Protein AF-A0A7C6TTZ5-F1 (afdb_monomer_lite)

pLDDT: mean 86.03, std 12.37, range [47.41, 97.75]

Foldseek 3Di:
DDDPPPPPPPPPPPPPPCPVVVPDDPVVVVVVVQVVDPVSVVVVVVLVVLCVLLLCLVQAFQAAQPDFDQQQAQNAAFDWDQAAPVRDGHPFIWTFDWGFDQDPVVRDTDTDTDSVHIWTKDAQDFADWDDRVNHDIDRTHGIATDDPDGGQRHGAHRRRGRPSSNVSNVSNVVVVVVVVVVVVCCVVVVVLVVVCVVVPDPSVVVVVPD

Radius of gyration: 31.91 Å; chains: 1; bounding box: 111×54×79 Å

Structure (mmCIF, N/CA/C/O backbone):
data_AF-A0A7C6TTZ5-F1
#
_entry.id   AF-A0A7C6TTZ5-F1
#
loop_
_atom_site.group_PDB
_atom_site.id
_atom_site.type_symbol
_atom_site.label_atom_id
_atom_site.label_alt_id
_atom_site.label_comp_id
_atom_site.label_asym_id
_atom_site.label_entity_id
_atom_site.label_seq_id
_atom_site.pdbx_PDB_ins_code
_atom_site.Cartn_x
_atom_site.Cartn_y
_atom_site.Cartn_z
_atom_site.occupancy
_atom_site.B_iso_or_equiv
_atom_site.auth_seq_id
_atom_site.auth_comp_id
_atom_site.auth_asym_id
_atom_site.auth_atom_id
_atom_site.pdbx_PDB_model_num
ATOM 1 N N . MET A 1 1 ? -77.158 34.704 45.705 1.00 47.41 1 MET A N 1
ATOM 2 C CA . MET A 1 1 ? -76.763 35.739 44.724 1.00 47.41 1 MET A CA 1
ATOM 3 C C . MET A 1 1 ? -75.663 36.546 45.395 1.00 47.41 1 MET A C 1
ATOM 5 O O . MET A 1 1 ? -75.966 37.262 46.330 1.00 47.41 1 MET A O 1
ATOM 9 N N . SER A 1 2 ? -74.383 36.281 45.161 1.00 48.28 2 SER A N 1
ATOM 10 C CA . SER A 1 2 ? -73.694 36.437 43.878 1.00 48.28 2 SER A CA 1
ATOM 11 C C . SER A 1 2 ? -72.611 35.374 43.658 1.00 48.28 2 SER A C 1
ATOM 13 O O . SER A 1 2 ? -71.759 35.168 44.521 1.00 48.28 2 SER A O 1
ATOM 15 N N . GLU A 1 3 ? -72.640 34.733 42.490 1.00 53.84 3 GLU A N 1
ATOM 16 C CA . GLU A 1 3 ? -71.529 33.942 41.957 1.00 53.84 3 GLU A CA 1
ATOM 17 C C . GLU A 1 3 ? -70.315 34.855 41.753 1.00 53.84 3 GLU A C 1
ATOM 19 O O . GLU A 1 3 ? -70.416 35.896 41.105 1.00 53.84 3 GLU A O 1
ATOM 24 N N . ILE A 1 4 ? -69.163 34.471 42.305 1.00 55.72 4 ILE A N 1
ATOM 25 C CA . ILE A 1 4 ? -67.873 35.029 41.900 1.00 55.72 4 ILE A CA 1
ATOM 26 C C . ILE A 1 4 ? -67.329 34.068 40.850 1.00 55.72 4 ILE A C 1
ATOM 28 O O . ILE A 1 4 ? -66.664 33.082 41.161 1.00 55.72 4 ILE A O 1
ATOM 32 N N . THR A 1 5 ? -67.693 34.326 39.599 1.00 57.12 5 THR A N 1
ATOM 33 C CA . THR A 1 5 ? -67.160 33.637 38.428 1.00 57.12 5 THR A CA 1
ATOM 34 C C . THR A 1 5 ? -65.673 33.962 38.325 1.00 57.12 5 THR A C 1
ATOM 36 O O . THR A 1 5 ? -65.299 35.096 38.030 1.00 57.12 5 THR A O 1
ATOM 39 N N . SER A 1 6 ? -64.802 32.987 38.588 1.00 55.12 6 SER A N 1
ATOM 40 C CA . SER A 1 6 ? -63.374 33.112 38.308 1.00 55.12 6 SER A CA 1
ATOM 41 C C . SER A 1 6 ? -63.166 33.125 36.792 1.00 55.12 6 SER A C 1
ATOM 43 O O . SER A 1 6 ? -63.081 32.091 36.137 1.00 55.12 6 SER A O 1
ATOM 45 N N . THR A 1 7 ? -63.087 34.316 36.205 1.00 60.34 7 THR A N 1
ATOM 46 C CA . THR A 1 7 ? -62.779 34.517 34.783 1.00 60.34 7 THR A CA 1
ATOM 47 C C . THR A 1 7 ? -61.281 34.375 34.515 1.00 60.34 7 THR A C 1
ATOM 49 O O . THR A 1 7 ? -60.665 35.273 33.944 1.00 60.34 7 THR A O 1
ATOM 52 N N . VAL A 1 8 ? -60.661 33.275 34.946 1.00 62.41 8 VAL A N 1
ATOM 53 C CA . VAL A 1 8 ? -59.351 32.913 34.397 1.00 62.41 8 VAL A CA 1
ATOM 54 C C . VAL A 1 8 ? -59.653 32.237 33.064 1.00 62.41 8 VAL A C 1
ATOM 56 O O . VAL A 1 8 ? -60.275 31.170 33.077 1.00 62.41 8 VAL A O 1
ATOM 59 N N . PRO A 1 9 ? -59.298 32.837 31.912 1.00 53.22 9 PRO A N 1
ATOM 60 C CA . PRO A 1 9 ? -59.414 32.139 30.644 1.00 53.22 9 PRO A CA 1
ATOM 61 C C . PRO A 1 9 ? -58.614 30.852 30.802 1.00 53.22 9 PRO A C 1
ATOM 63 O O . PRO A 1 9 ? -57.469 30.897 31.256 1.00 53.22 9 PRO A O 1
ATOM 66 N N . ARG A 1 10 ? -59.212 29.701 30.484 1.00 59.81 10 ARG A N 1
ATOM 67 C CA . ARG A 1 10 ? -58.430 28.486 30.271 1.00 59.81 10 ARG A CA 1
ATOM 68 C C . ARG A 1 10 ? -57.423 28.880 29.200 1.00 59.81 10 ARG A C 1
ATOM 70 O O . ARG A 1 10 ? -57.827 29.125 28.072 1.00 59.81 10 ARG A O 1
ATOM 77 N N . GLN A 1 11 ? -56.167 29.088 29.592 1.00 56.53 11 GLN A N 1
ATOM 78 C CA . GLN A 1 11 ? -55.094 29.328 28.648 1.00 56.53 11 GLN A CA 1
ATOM 79 C C . GLN A 1 11 ? -55.110 28.075 27.784 1.00 56.53 11 GLN A C 1
ATOM 81 O O . GLN A 1 11 ? -54.759 26.995 28.264 1.00 56.53 11 GLN A O 1
ATOM 86 N N . ASP A 1 12 ? -55.663 28.190 26.580 1.00 53.62 12 ASP A N 1
ATOM 87 C CA . ASP A 1 12 ? -55.515 27.174 25.562 1.00 53.62 12 ASP A CA 1
ATOM 88 C C . ASP A 1 12 ? -54.011 27.008 25.464 1.00 53.62 12 ASP A C 1
ATOM 90 O O . ASP A 1 12 ? -53.296 27.954 25.117 1.00 53.62 12 ASP A O 1
ATOM 94 N N . TRP A 1 13 ? -53.525 25.870 25.961 1.00 59.44 13 TRP A N 1
ATOM 95 C CA . TRP A 1 13 ? -52.138 25.495 25.819 1.00 59.44 13 TRP A CA 1
ATOM 96 C C . TRP A 1 13 ? -51.898 25.617 24.328 1.00 59.44 13 TRP A C 1
ATOM 98 O O . TRP A 1 13 ? -52.464 24.861 23.543 1.00 59.44 13 TRP A O 1
ATOM 108 N N . VAL A 1 14 ? -51.173 26.661 23.928 1.00 60.06 14 VAL A N 1
ATOM 109 C CA . VAL A 1 14 ? -50.574 26.696 22.610 1.00 60.06 14 VAL A CA 1
ATOM 110 C C . VAL A 1 14 ? -49.764 25.421 22.622 1.00 60.06 14 VAL A C 1
ATOM 112 O O . VAL A 1 14 ? -48.806 25.338 23.391 1.00 60.06 14 VAL A O 1
ATOM 115 N N . ASP A 1 15 ? -50.248 24.400 21.914 1.00 60.31 15 ASP A N 1
ATOM 116 C CA . ASP A 1 15 ? -49.503 23.181 21.672 1.00 60.31 15 ASP A CA 1
ATOM 117 C C . ASP A 1 15 ? -48.189 23.676 21.081 1.00 60.31 15 ASP A C 1
ATOM 119 O O . ASP A 1 15 ? -48.132 24.046 19.905 1.00 60.31 15 ASP A O 1
ATOM 123 N N . GLU A 1 16 ? -47.158 23.825 21.923 1.00 60.53 16 GLU A N 1
ATOM 124 C CA . GLU A 1 16 ? -45.827 24.145 21.442 1.00 60.53 16 GLU A CA 1
ATOM 125 C C . GLU A 1 16 ? -45.574 23.077 20.391 1.00 60.53 16 GLU A C 1
ATOM 127 O O . GLU A 1 16 ? -45.687 21.890 20.725 1.00 60.53 16 GLU A O 1
ATOM 132 N N . PRO A 1 17 ? -45.337 23.450 19.118 1.00 55.56 17 PRO A N 1
ATOM 133 C CA . PRO A 1 17 ? -45.132 22.460 18.084 1.00 55.56 17 PRO A CA 1
ATOM 134 C C . PRO A 1 17 ? -43.957 21.634 18.569 1.00 55.56 17 PRO A C 1
ATOM 136 O O . PRO A 1 17 ? -42.846 22.158 18.673 1.00 55.56 17 PRO A O 1
ATOM 139 N N . ILE A 1 18 ? -44.245 20.395 18.982 1.00 56.50 18 ILE A N 1
ATOM 140 C CA . ILE A 1 18 ? -43.292 19.517 19.649 1.00 56.50 18 ILE A CA 1
ATOM 141 C C . ILE A 1 18 ? -42.096 19.510 18.724 1.00 56.50 18 ILE A C 1
ATOM 143 O O . ILE A 1 18 ? -42.214 19.011 17.604 1.00 56.50 18 ILE A O 1
ATOM 147 N N . SER A 1 19 ? -41.003 20.170 19.127 1.00 58.22 19 SER A N 1
ATOM 148 C CA . SER A 1 19 ? -39.884 20.350 18.209 1.00 58.22 19 SER A CA 1
ATOM 149 C C . SER A 1 19 ? -39.535 18.956 17.701 1.00 58.22 19 SER A C 1
ATOM 151 O O . SER A 1 19 ? -39.333 18.049 18.511 1.00 58.22 19 SER A O 1
ATOM 153 N N . GLU A 1 20 ? -39.553 18.736 16.383 1.00 58.50 20 GLU A N 1
ATOM 154 C CA . GLU A 1 20 ? -39.380 17.385 15.822 1.00 58.50 20 GLU A CA 1
ATOM 155 C C . GLU A 1 20 ? -38.086 16.726 16.338 1.00 58.50 20 GLU A C 1
ATOM 157 O O . GLU A 1 20 ? -37.957 15.507 16.375 1.00 58.50 20 GLU A O 1
ATOM 162 N N . VAL A 1 21 ? -37.145 17.549 16.807 1.00 57.91 21 VAL A N 1
ATOM 163 C CA . VAL A 1 21 ? -35.898 17.194 17.485 1.00 57.91 21 VAL A CA 1
ATOM 164 C C . VAL A 1 21 ? -36.113 16.378 18.773 1.00 57.91 21 VAL A C 1
ATOM 166 O O . VAL A 1 21 ? -35.324 15.475 19.037 1.00 57.91 21 VAL A O 1
ATOM 169 N N . GLY A 1 22 ? -37.169 16.640 19.551 1.00 62.41 22 GLY A N 1
ATOM 170 C CA . GLY A 1 22 ? -37.453 15.972 20.829 1.00 62.41 22 GLY A CA 1
ATOM 171 C C . GLY A 1 22 ? -37.962 14.531 20.704 1.00 62.41 22 GLY A C 1
ATOM 172 O O . GLY A 1 22 ? -37.782 13.742 21.627 1.00 62.41 22 GLY A O 1
ATOM 173 N N . GLN A 1 23 ? -38.544 14.159 19.557 1.00 68.38 23 GLN A N 1
ATOM 174 C CA . GLN A 1 23 ? -39.023 12.793 19.290 1.00 68.38 23 GLN A CA 1
ATOM 175 C C . GLN A 1 23 ? -38.029 11.945 18.475 1.00 68.38 23 GLN A C 1
ATOM 177 O O . GLN A 1 23 ? -38.249 10.752 18.255 1.00 68.38 23 GLN A O 1
ATOM 182 N N . MET A 1 24 ? -36.926 12.527 17.992 1.00 75.75 24 MET A N 1
ATOM 183 C CA . MET A 1 24 ? -35.950 11.787 17.194 1.00 75.75 24 MET A CA 1
ATOM 184 C C . MET A 1 24 ? -35.051 10.911 18.072 1.00 75.75 24 MET A C 1
ATOM 186 O O . MET A 1 24 ? -34.469 11.361 19.054 1.00 75.75 24 MET A O 1
ATOM 190 N N . SER A 1 25 ? -34.873 9.652 17.655 1.00 86.06 25 SER A N 1
ATOM 191 C CA . SER A 1 25 ? -33.901 8.730 18.255 1.00 86.06 25 SER A CA 1
ATOM 192 C C . SER A 1 25 ? -32.515 9.380 18.361 1.00 86.06 25 SER A C 1
ATOM 194 O O . SER A 1 25 ? -32.035 9.994 17.404 1.00 86.06 25 SER A O 1
ATOM 196 N N . GLN A 1 26 ? -31.842 9.193 19.501 1.00 85.06 26 GLN A N 1
ATOM 197 C CA . GLN A 1 26 ? -30.509 9.750 19.771 1.00 85.06 26 GLN A CA 1
ATOM 198 C C . GLN A 1 26 ? -29.487 9.381 18.686 1.00 85.06 26 GLN A C 1
ATOM 200 O O . GLN A 1 26 ? -28.665 10.202 18.286 1.00 85.06 26 GLN A O 1
ATOM 205 N N . TRP A 1 27 ? -29.600 8.184 18.106 1.00 84.25 27 TRP A N 1
ATOM 206 C CA . TRP A 1 27 ? -28.770 7.765 16.976 1.00 84.25 27 TRP A CA 1
ATOM 207 C C . TRP A 1 27 ? -29.095 8.585 15.713 1.00 84.25 27 TRP A C 1
ATOM 209 O O . TRP A 1 27 ? -28.212 9.078 15.017 1.00 84.25 27 TRP A O 1
ATOM 219 N N . LYS A 1 28 ? -30.371 8.850 15.425 1.00 88.50 28 LYS A N 1
ATOM 220 C CA . LYS A 1 28 ? -30.739 9.702 14.283 1.00 88.50 28 LYS A CA 1
ATOM 221 C C . LYS A 1 28 ? -30.118 11.099 14.416 1.00 88.50 28 LYS A C 1
ATOM 223 O O . LYS A 1 28 ? -29.527 11.590 13.454 1.00 88.50 28 LYS A O 1
ATOM 228 N N . LEU A 1 29 ? -30.167 11.693 15.610 1.00 88.12 29 LEU A N 1
ATOM 229 C CA . LEU A 1 29 ? -29.548 12.992 15.901 1.00 88.12 29 LEU A CA 1
ATOM 230 C C . LEU A 1 29 ? -28.021 12.956 15.765 1.00 88.12 29 LEU A C 1
ATOM 232 O O . LEU A 1 29 ? -27.428 13.847 15.151 1.00 88.12 29 LEU A O 1
ATOM 236 N N . MET A 1 30 ? -27.381 11.910 16.286 1.00 87.81 30 MET A N 1
ATOM 237 C CA . MET A 1 30 ? -25.929 11.756 16.236 1.00 87.81 30 MET A CA 1
ATOM 238 C C . MET A 1 30 ? -25.426 11.574 14.798 1.00 87.81 30 MET A C 1
ATOM 240 O O . MET A 1 30 ? -24.470 12.233 14.390 1.00 87.81 30 MET A O 1
ATOM 244 N N . ARG A 1 31 ? -26.133 10.776 13.986 1.00 88.31 31 ARG A N 1
ATOM 245 C CA . ARG A 1 31 ? -25.853 10.619 12.552 1.00 88.31 31 ARG A CA 1
ATOM 246 C C . ARG A 1 31 ? -26.000 11.943 11.809 1.00 88.31 31 ARG A C 1
ATOM 248 O O . ARG A 1 31 ? -25.117 12.301 11.037 1.00 88.31 31 ARG A O 1
ATOM 255 N N . LEU A 1 32 ? -27.081 12.686 12.043 1.00 86.81 32 LEU A N 1
ATOM 256 C CA . LEU A 1 32 ? -27.294 13.990 11.406 1.00 86.81 32 LEU A CA 1
ATOM 257 C C . LEU A 1 32 ? -26.175 14.979 11.757 1.00 86.81 32 LEU A C 1
ATOM 259 O O . LEU A 1 32 ? -25.642 15.648 10.871 1.00 86.81 32 LEU A O 1
ATOM 263 N N . ARG A 1 33 ? -25.773 15.033 13.033 1.00 89.81 33 ARG A N 1
ATOM 264 C CA . ARG A 1 33 ? -24.672 15.887 13.499 1.00 89.81 33 ARG A CA 1
ATOM 265 C C . ARG A 1 33 ? -23.341 15.501 12.851 1.00 89.81 33 ARG A C 1
ATOM 267 O O . ARG A 1 33 ? -22.603 16.387 12.426 1.00 89.81 33 ARG A O 1
ATOM 274 N N . PHE A 1 34 ? -23.064 14.204 12.738 1.00 92.56 34 PHE A N 1
ATOM 275 C CA . PHE A 1 34 ? -21.863 13.691 12.086 1.00 92.56 34 PHE A CA 1
ATOM 276 C C . PHE A 1 34 ? -21.822 14.047 10.594 1.00 92.56 34 PHE A C 1
ATOM 278 O O . PHE A 1 34 ? -20.859 14.655 10.138 1.00 92.56 34 PHE A O 1
ATOM 285 N N . MET A 1 35 ? -22.903 13.770 9.856 1.00 92.25 35 MET A N 1
ATOM 286 C CA . MET A 1 35 ? -22.988 14.037 8.411 1.00 92.25 35 MET A CA 1
ATOM 287 C C . MET A 1 35 ? -22.937 15.534 8.076 1.00 92.25 35 MET A C 1
ATOM 289 O O . MET A 1 35 ? -22.489 15.917 6.998 1.00 92.25 35 MET A O 1
ATOM 293 N N . ARG A 1 36 ? -23.377 16.400 8.996 1.00 92.06 36 ARG A N 1
ATOM 294 C CA . ARG A 1 36 ? -23.288 17.858 8.844 1.00 92.06 36 ARG A CA 1
ATOM 295 C C . ARG A 1 36 ? -21.854 18.380 9.008 1.00 92.06 36 ARG A C 1
ATOM 297 O O . ARG A 1 36 ? -21.536 19.448 8.485 1.00 92.06 36 ARG A O 1
ATOM 304 N N . ASN A 1 37 ? -20.981 17.652 9.707 1.00 95.38 37 ASN A N 1
ATOM 305 C CA . ASN A 1 37 ? -19.585 18.035 9.881 1.00 95.38 37 ASN A CA 1
ATOM 306 C C . ASN A 1 37 ? -18.726 17.534 8.707 1.00 95.38 37 ASN A C 1
ATOM 308 O O . ASN A 1 37 ? -18.326 16.372 8.653 1.00 95.38 37 ASN A O 1
ATOM 312 N N . LYS A 1 38 ? -18.386 18.447 7.789 1.00 93.44 38 LYS A N 1
ATOM 313 C CA . LYS A 1 38 ? -17.566 18.139 6.605 1.00 93.44 38 LYS A CA 1
ATOM 314 C C . LYS A 1 38 ? -16.195 17.554 6.962 1.00 93.44 38 LYS A C 1
ATOM 316 O O . LYS A 1 38 ? -15.748 16.637 6.283 1.00 93.44 38 LYS A O 1
ATOM 321 N N . LEU A 1 39 ? -15.547 18.040 8.026 1.00 95.31 39 LEU A N 1
ATOM 322 C CA . LEU A 1 39 ? -14.229 17.542 8.442 1.00 95.31 39 LEU A CA 1
ATOM 323 C C . LEU A 1 39 ? -14.313 16.093 8.933 1.00 95.31 39 LEU A C 1
ATOM 325 O O . LEU A 1 39 ? -13.505 15.259 8.530 1.00 95.31 39 LEU A O 1
ATOM 329 N N . ALA A 1 40 ? -15.332 15.780 9.739 1.00 92.62 40 ALA A N 1
ATOM 330 C CA . ALA A 1 40 ? -15.572 14.417 10.208 1.00 92.62 40 ALA A CA 1
ATOM 331 C C . ALA A 1 40 ? -15.864 13.459 9.041 1.00 92.62 40 ALA A C 1
ATOM 333 O O . ALA A 1 40 ? -15.345 12.345 9.007 1.00 92.62 40 ALA A O 1
ATOM 334 N N . MET A 1 41 ? -16.629 13.919 8.047 1.00 94.88 41 MET A N 1
ATOM 335 C CA . MET A 1 41 ? -16.946 13.142 6.847 1.00 94.88 41 MET A CA 1
ATOM 336 C C . MET A 1 41 ? -15.725 12.861 5.967 1.00 94.88 41 MET A C 1
ATOM 338 O O . MET A 1 41 ? -15.582 11.740 5.484 1.00 94.88 41 MET A O 1
ATOM 342 N N . ILE A 1 42 ? -14.831 13.840 5.782 1.00 96.25 42 ILE A N 1
ATOM 343 C CA . ILE A 1 42 ? -13.584 13.649 5.023 1.00 96.25 42 ILE A CA 1
ATOM 344 C C . ILE A 1 42 ? -12.699 12.609 5.715 1.00 96.25 42 ILE A C 1
ATOM 346 O O . ILE A 1 42 ? -12.235 11.676 5.063 1.00 96.25 42 ILE A O 1
ATOM 350 N N . GLY A 1 43 ? -12.506 12.734 7.033 1.00 95.81 43 GLY A N 1
ATOM 351 C CA . GLY A 1 43 ? -11.712 11.775 7.805 1.00 95.81 43 GLY A CA 1
ATOM 352 C C . GLY A 1 43 ? -12.291 10.361 7.749 1.00 95.81 43 GLY A C 1
ATOM 353 O O . GLY A 1 43 ? -11.566 9.401 7.497 1.00 95.81 43 GLY A O 1
ATOM 354 N N . PHE A 1 44 ? -13.610 10.232 7.904 1.00 94.50 44 PHE A N 1
ATOM 355 C CA . PHE A 1 44 ? -14.298 8.948 7.802 1.00 94.50 44 PHE A CA 1
ATOM 356 C C . PHE A 1 44 ? -14.166 8.319 6.419 1.00 94.50 44 PHE A C 1
ATOM 358 O O . PHE A 1 44 ? -13.809 7.149 6.315 1.00 94.50 44 PHE A O 1
ATOM 365 N N . PHE A 1 45 ? -14.402 9.091 5.356 1.00 96.31 45 PHE A N 1
ATOM 366 C CA . PHE A 1 45 ? -14.261 8.587 3.995 1.00 96.31 45 PHE A CA 1
ATOM 367 C C . PHE A 1 45 ? -12.815 8.172 3.695 1.00 96.31 45 PHE A C 1
ATOM 369 O O . PHE A 1 45 ? -12.594 7.089 3.161 1.00 96.31 45 PHE A O 1
ATOM 376 N N . GLY A 1 46 ? -11.829 8.980 4.099 1.00 96.56 46 GLY A N 1
ATOM 377 C CA . GLY A 1 46 ? -10.413 8.642 3.950 1.00 96.56 46 GLY A CA 1
ATOM 378 C C . GLY A 1 46 ? -10.043 7.338 4.661 1.00 96.56 46 GLY A C 1
ATOM 379 O O . GLY A 1 46 ? -9.381 6.482 4.076 1.00 96.56 46 GLY A O 1
ATOM 380 N N . LEU A 1 47 ? -10.537 7.143 5.886 1.00 94.75 47 LEU A N 1
ATOM 381 C CA . LEU A 1 47 ? -10.322 5.914 6.645 1.00 94.75 47 LEU A CA 1
ATOM 382 C C . LEU A 1 47 ? -10.977 4.704 5.966 1.00 94.75 47 LEU A C 1
ATOM 384 O O . LEU A 1 47 ? -10.326 3.674 5.810 1.00 94.75 47 LEU A O 1
ATOM 388 N N . VAL A 1 48 ? -12.224 4.832 5.502 1.00 95.69 48 VAL A N 1
ATOM 389 C CA . VAL A 1 48 ? -12.915 3.772 4.748 1.00 95.69 48 VAL A CA 1
ATOM 390 C C . VAL A 1 48 ? -12.132 3.396 3.489 1.00 95.69 48 VAL A C 1
ATOM 392 O O . VAL A 1 48 ? -11.903 2.214 3.250 1.00 95.69 48 VAL A O 1
ATOM 395 N N . VAL A 1 49 ? -11.667 4.379 2.714 1.00 96.50 49 VAL A N 1
ATOM 396 C CA . VAL A 1 49 ? -10.863 4.135 1.507 1.00 96.50 49 VAL A CA 1
ATOM 397 C C . VAL A 1 49 ? -9.555 3.420 1.845 1.00 96.50 49 VAL A C 1
ATOM 399 O O . VAL A 1 49 ? -9.225 2.436 1.186 1.00 96.50 49 VAL A O 1
ATOM 402 N N . MET A 1 50 ? -8.836 3.850 2.887 1.00 95.31 50 MET A N 1
ATOM 403 C CA . MET A 1 50 ? -7.615 3.163 3.323 1.00 95.31 50 MET A CA 1
ATOM 404 C C . MET A 1 50 ? -7.883 1.707 3.714 1.00 95.31 50 MET A C 1
ATOM 406 O O . MET A 1 50 ? -7.163 0.819 3.259 1.00 95.31 50 MET A O 1
ATOM 410 N N . TYR A 1 51 ? -8.930 1.444 4.504 1.00 94.44 51 TYR A N 1
ATOM 411 C CA . TYR A 1 51 ? -9.284 0.077 4.896 1.00 94.44 51 TYR A CA 1
ATOM 412 C C . TYR A 1 51 ? -9.685 -0.777 3.695 1.00 94.44 51 TYR A C 1
ATOM 414 O O . TYR A 1 51 ? -9.334 -1.950 3.659 1.00 94.44 51 TYR A O 1
ATOM 422 N N . LEU A 1 52 ? -10.370 -0.208 2.698 1.00 94.69 52 LEU A N 1
ATOM 423 C CA . LEU A 1 52 ? -10.701 -0.921 1.465 1.00 94.69 52 LEU A CA 1
ATOM 424 C C . LEU A 1 52 ? -9.443 -1.278 0.666 1.00 94.69 52 LEU A C 1
ATOM 426 O O . LEU A 1 52 ? -9.270 -2.440 0.313 1.00 94.69 52 LEU A O 1
ATOM 430 N N . ILE A 1 53 ? -8.538 -0.324 0.428 1.00 94.88 53 ILE A N 1
ATOM 431 C CA . ILE A 1 53 ? -7.273 -0.575 -0.288 1.00 94.88 53 ILE A CA 1
ATOM 432 C C . ILE A 1 53 ? -6.515 -1.732 0.365 1.00 94.88 53 ILE A C 1
ATOM 434 O O . ILE A 1 53 ? -6.080 -2.673 -0.292 1.00 94.88 53 ILE A O 1
ATOM 438 N N . VAL A 1 54 ? -6.398 -1.673 1.683 1.00 93.06 54 VAL A N 1
ATOM 439 C CA . VAL A 1 54 ? -5.626 -2.628 2.459 1.00 93.06 54 VAL A CA 1
ATOM 440 C C . VAL A 1 54 ? -6.330 -3.986 2.597 1.00 93.06 54 VAL A C 1
ATOM 442 O O . VAL A 1 54 ? -5.675 -5.025 2.560 1.00 93.06 54 VAL A O 1
ATOM 445 N N . ALA A 1 55 ? -7.661 -4.016 2.686 1.00 91.56 55 ALA A N 1
ATOM 446 C CA . ALA A 1 55 ? -8.439 -5.254 2.670 1.00 91.56 55 ALA A CA 1
ATOM 447 C C . ALA A 1 55 ? -8.254 -6.034 1.358 1.00 91.56 55 ALA A C 1
ATOM 449 O O . ALA A 1 55 ? -8.212 -7.262 1.369 1.00 91.56 55 ALA A O 1
ATOM 450 N N . PHE A 1 56 ? -8.087 -5.319 0.243 1.00 93.12 56 PHE A N 1
ATOM 451 C CA . PHE A 1 56 ? -7.815 -5.884 -1.077 1.00 93.12 56 PHE A CA 1
ATOM 452 C C . PHE A 1 56 ? -6.322 -5.858 -1.445 1.00 93.12 56 PHE A C 1
ATOM 454 O O . PHE A 1 56 ? -5.992 -5.967 -2.624 1.00 93.12 56 PHE A O 1
ATOM 461 N N . ALA A 1 57 ? -5.412 -5.768 -0.465 1.00 92.75 57 ALA A N 1
ATOM 462 C CA . ALA A 1 57 ? -3.966 -5.668 -0.691 1.00 92.75 57 ALA A CA 1
ATOM 463 C C . ALA A 1 57 ? -3.429 -6.742 -1.649 1.00 92.75 57 ALA A C 1
ATOM 465 O O . ALA A 1 57 ? -2.744 -6.409 -2.610 1.00 92.75 57 ALA A O 1
ATOM 466 N N . GLY A 1 58 ? -3.790 -8.013 -1.441 1.00 90.94 58 GLY A N 1
ATOM 467 C CA . GLY A 1 58 ? -3.340 -9.105 -2.313 1.00 90.94 58 GLY A CA 1
ATOM 468 C C . GLY A 1 58 ? -3.907 -9.046 -3.738 1.00 90.94 58 GLY A C 1
ATOM 469 O O . GLY A 1 58 ? -3.213 -9.392 -4.685 1.00 90.94 58 GLY A O 1
ATOM 470 N N . PHE A 1 59 ? -5.132 -8.535 -3.907 1.00 93.81 59 PHE A N 1
ATOM 471 C CA . PHE A 1 59 ? -5.724 -8.309 -5.230 1.00 93.81 59 PHE A CA 1
ATOM 472 C C . PHE A 1 59 ? -5.079 -7.108 -5.939 1.00 93.81 59 PHE A C 1
ATOM 474 O O . PHE A 1 59 ? -4.898 -7.134 -7.149 1.00 93.81 59 PHE A O 1
ATOM 481 N N . LEU A 1 60 ? -4.733 -6.046 -5.210 1.00 94.88 60 LEU A N 1
ATOM 482 C CA . LEU A 1 60 ? -4.118 -4.844 -5.780 1.00 94.88 60 LEU A CA 1
ATOM 483 C C . LEU A 1 60 ? -2.630 -5.025 -6.088 1.00 94.88 60 LEU A C 1
ATOM 485 O O . LEU A 1 60 ? -2.143 -4.443 -7.054 1.00 94.88 60 LEU A O 1
ATOM 489 N N . ALA A 1 61 ? -1.912 -5.792 -5.270 1.00 94.50 61 ALA A N 1
ATOM 490 C CA . ALA A 1 61 ? -0.500 -6.076 -5.468 1.00 94.50 61 ALA A CA 1
ATOM 491 C C . ALA A 1 61 ? -0.305 -6.951 -6.720 1.00 94.50 61 ALA A C 1
ATOM 493 O O . ALA A 1 61 ? -0.953 -7.989 -6.812 1.00 94.50 61 ALA A O 1
ATOM 494 N N . PRO A 1 62 ? 0.574 -6.576 -7.667 1.00 93.12 62 PRO A N 1
ATOM 495 C CA . PRO A 1 62 ? 0.809 -7.353 -8.884 1.00 93.12 62 PRO A CA 1
ATOM 496 C C . PRO A 1 62 ? 1.703 -8.582 -8.656 1.00 93.12 62 PRO A C 1
ATOM 498 O O . PRO A 1 62 ? 1.662 -9.517 -9.450 1.00 93.12 62 PRO A O 1
ATOM 501 N N . ASN A 1 63 ? 2.511 -8.574 -7.591 1.00 93.69 63 ASN A N 1
ATOM 502 C CA . ASN A 1 63 ? 3.396 -9.672 -7.203 1.00 93.69 63 ASN A CA 1
ATOM 503 C C . ASN A 1 63 ? 3.197 -10.011 -5.724 1.00 93.69 63 ASN A C 1
ATOM 505 O O . ASN A 1 63 ? 2.744 -9.177 -4.933 1.00 93.69 63 ASN A O 1
ATOM 509 N N . HIS A 1 64 ? 3.622 -11.203 -5.316 1.00 92.81 64 HIS A N 1
ATOM 510 C CA . HIS A 1 64 ? 3.632 -11.570 -3.909 1.00 92.81 64 HIS A CA 1
ATOM 511 C C . HIS A 1 64 ? 4.779 -10.880 -3.145 1.00 92.81 64 HIS A C 1
ATOM 513 O O . HIS A 1 64 ? 5.920 -10.781 -3.598 1.00 92.81 64 HIS A O 1
ATOM 519 N N . TYR A 1 65 ? 4.473 -10.395 -1.940 1.00 91.44 65 TYR A N 1
ATOM 520 C CA . TYR A 1 65 ? 5.321 -9.480 -1.160 1.00 91.44 65 TYR A CA 1
ATOM 521 C C . TYR A 1 65 ? 6.670 -10.071 -0.707 1.00 91.44 65 TYR A C 1
ATOM 523 O O . TYR A 1 65 ? 7.584 -9.321 -0.354 1.00 91.44 65 TYR A O 1
ATOM 531 N N . MET A 1 66 ? 6.807 -11.403 -0.710 1.00 92.94 66 MET A N 1
ATOM 532 C CA . MET A 1 66 ? 8.066 -12.097 -0.397 1.00 92.94 66 MET A CA 1
ATOM 533 C C . MET A 1 66 ? 8.828 -12.600 -1.615 1.00 92.94 66 MET A C 1
ATOM 535 O O . MET A 1 66 ? 9.948 -13.085 -1.452 1.00 92.94 66 MET A O 1
ATOM 539 N N . THR A 1 67 ? 8.263 -12.490 -2.814 1.00 92.00 67 THR A N 1
ATOM 540 C CA . THR A 1 67 ? 8.910 -13.004 -4.014 1.00 92.00 67 THR A CA 1
ATOM 541 C C . THR A 1 67 ? 10.136 -12.158 -4.339 1.00 92.00 67 THR A C 1
ATOM 543 O O . THR A 1 67 ? 10.051 -10.938 -4.473 1.00 92.00 67 THR A O 1
ATOM 546 N N . GLN A 1 68 ? 11.293 -12.810 -4.432 1.00 92.75 68 GLN A N 1
ATOM 547 C CA . GLN A 1 68 ? 12.576 -12.157 -4.687 1.00 92.75 68 GLN A CA 1
ATOM 548 C C . GLN A 1 68 ? 12.922 -12.208 -6.177 1.00 92.75 68 GLN A C 1
ATOM 550 O O . GLN A 1 68 ? 12.494 -13.115 -6.899 1.00 92.75 68 GLN A O 1
ATOM 555 N N . ASN A 1 69 ? 13.682 -11.215 -6.627 1.00 91.56 69 ASN A N 1
ATOM 556 C CA . ASN A 1 69 ? 14.233 -11.142 -7.975 1.00 91.56 69 ASN A CA 1
ATOM 557 C C . ASN A 1 69 ? 15.620 -10.494 -7.913 1.00 91.56 69 ASN A C 1
ATOM 559 O O . ASN A 1 69 ? 15.739 -9.273 -7.945 1.00 91.56 69 ASN A O 1
ATOM 563 N N . GLN A 1 70 ? 16.667 -11.306 -7.778 1.00 89.00 70 GLN A N 1
ATOM 564 C CA . GLN A 1 70 ? 18.028 -10.801 -7.563 1.00 89.00 70 GLN A CA 1
ATOM 565 C C . GLN A 1 70 ? 18.518 -9.917 -8.717 1.00 89.00 70 GLN A C 1
ATOM 567 O O . GLN A 1 70 ? 19.219 -8.938 -8.471 1.00 89.00 70 GLN A O 1
ATOM 572 N N . ASP A 1 71 ? 18.056 -10.187 -9.938 1.00 88.56 71 ASP A N 1
ATOM 573 C CA . ASP A 1 71 ? 18.397 -9.403 -11.128 1.00 88.56 71 ASP A CA 1
ATOM 574 C C . ASP A 1 71 ? 17.788 -7.992 -11.099 1.00 88.56 71 ASP A C 1
ATOM 576 O O . ASP A 1 71 ? 18.223 -7.111 -11.834 1.00 88.56 71 ASP A O 1
ATOM 580 N N . TYR A 1 72 ? 16.804 -7.754 -10.225 1.00 91.00 72 TYR A N 1
ATOM 581 C CA . TYR A 1 72 ? 16.122 -6.472 -10.043 1.00 91.00 72 TYR A CA 1
ATOM 582 C C . TYR A 1 72 ? 16.341 -5.866 -8.645 1.00 91.00 72 TYR A C 1
ATOM 584 O O . TYR A 1 72 ? 15.529 -5.078 -8.156 1.00 91.00 72 TYR A O 1
ATOM 592 N N . ALA A 1 73 ? 17.426 -6.237 -7.960 1.00 92.06 73 ALA A N 1
ATOM 593 C CA . ALA A 1 73 ? 17.769 -5.675 -6.655 1.00 92.06 73 ALA A CA 1
ATOM 594 C C . ALA A 1 73 ? 18.077 -4.171 -6.750 1.00 92.06 73 ALA A C 1
ATOM 596 O O . ALA A 1 73 ? 18.923 -3.757 -7.536 1.00 92.06 73 ALA A O 1
ATOM 597 N N . TRP A 1 74 ? 17.411 -3.352 -5.929 1.00 91.94 74 TRP A N 1
ATOM 598 C CA . TRP A 1 74 ? 17.451 -1.880 -6.013 1.00 91.94 74 TRP A CA 1
ATOM 599 C C . TRP A 1 74 ? 16.964 -1.312 -7.355 1.00 91.94 74 TRP A C 1
ATOM 601 O O . TRP A 1 74 ? 17.316 -0.191 -7.728 1.00 91.94 74 TRP A O 1
ATOM 611 N N . GLY A 1 75 ? 16.149 -2.080 -8.081 1.00 92.25 75 GLY A N 1
ATOM 612 C CA . GLY A 1 75 ? 15.585 -1.657 -9.353 1.00 92.25 75 GLY A CA 1
ATOM 613 C C . GLY A 1 75 ? 14.651 -0.448 -9.207 1.00 92.25 75 GLY A C 1
ATOM 614 O O . GLY A 1 75 ? 13.882 -0.368 -8.238 1.00 92.25 75 GLY A O 1
ATOM 615 N N . PRO A 1 76 ? 14.681 0.499 -10.162 1.00 94.62 76 PRO A N 1
ATOM 616 C CA . PRO A 1 76 ? 13.818 1.673 -10.135 1.00 94.62 76 PRO A CA 1
ATOM 617 C C . PRO A 1 76 ? 12.334 1.299 -10.322 1.00 94.62 76 PRO A C 1
ATOM 619 O O . PRO A 1 76 ? 12.006 0.172 -10.703 1.00 94.62 76 PRO A O 1
ATOM 622 N N . PRO A 1 77 ? 11.402 2.238 -10.095 1.00 95.00 77 PRO A N 1
ATOM 623 C CA . PRO A 1 77 ? 9.996 2.040 -10.426 1.00 95.00 77 PRO A CA 1
ATOM 624 C C . PRO A 1 77 ? 9.780 1.745 -11.915 1.00 95.00 77 PRO A C 1
ATOM 626 O O . PRO A 1 77 ? 10.294 2.459 -12.781 1.00 95.00 77 PRO A O 1
ATOM 629 N N . SER A 1 78 ? 8.977 0.726 -12.221 1.00 92.31 78 SER A N 1
ATOM 630 C CA . SER A 1 78 ? 8.566 0.413 -13.589 1.00 92.31 78 SER A CA 1
ATOM 631 C C . SER A 1 78 ? 7.696 1.544 -14.137 1.00 92.31 78 SER A C 1
ATOM 633 O O . SER A 1 78 ? 6.597 1.803 -13.642 1.00 92.31 78 SER A O 1
ATOM 635 N N . LYS A 1 79 ? 8.178 2.227 -15.178 1.00 90.12 79 LYS A N 1
ATOM 636 C CA . LYS A 1 79 ? 7.436 3.313 -15.824 1.00 90.12 79 LYS A CA 1
ATOM 637 C C . LYS A 1 79 ? 6.293 2.738 -16.655 1.00 90.12 79 LYS A C 1
ATOM 639 O O . LYS A 1 79 ? 6.519 2.104 -17.681 1.00 90.12 79 LYS A O 1
ATOM 644 N N . ILE A 1 80 ? 5.064 2.994 -16.219 1.00 90.88 80 ILE A N 1
ATOM 645 C CA . ILE A 1 80 ? 3.854 2.658 -16.972 1.00 90.88 80 ILE A CA 1
ATOM 646 C C . ILE A 1 80 ? 3.563 3.807 -17.927 1.00 90.88 80 ILE A C 1
ATOM 648 O O . ILE A 1 80 ? 3.440 4.954 -17.502 1.00 90.88 80 ILE A O 1
ATOM 652 N N . THR A 1 81 ? 3.481 3.526 -19.222 1.00 89.12 81 THR A N 1
ATOM 653 C CA . THR A 1 81 ? 3.282 4.550 -20.248 1.00 89.12 81 THR A CA 1
ATOM 654 C C . THR A 1 81 ? 2.261 4.088 -21.292 1.00 89.12 81 THR A C 1
ATOM 656 O O . THR A 1 81 ? 2.110 2.901 -21.578 1.00 89.12 81 THR A O 1
ATOM 659 N N . PHE A 1 82 ? 1.503 5.044 -21.831 1.00 87.62 82 PHE A N 1
ATOM 660 C CA . PHE A 1 82 ? 0.551 4.824 -22.929 1.00 87.62 82 PHE A CA 1
ATOM 661 C C . PHE A 1 82 ? 1.124 5.252 -24.285 1.00 87.62 82 PHE A C 1
ATOM 663 O O . PHE A 1 82 ? 0.563 4.927 -25.322 1.00 87.62 82 PHE A O 1
ATOM 670 N N . ILE A 1 83 ? 2.231 5.988 -24.287 1.00 86.81 83 ILE A N 1
ATOM 671 C CA . ILE A 1 83 ? 2.892 6.550 -25.464 1.00 86.81 83 ILE A CA 1
ATOM 672 C C . ILE A 1 83 ? 4.084 5.661 -25.853 1.00 86.81 83 ILE A C 1
ATOM 674 O O . ILE A 1 83 ? 4.953 5.381 -25.033 1.00 86.81 83 ILE A O 1
ATOM 678 N N . ASN A 1 84 ? 4.133 5.214 -27.106 1.00 81.19 84 ASN A N 1
ATOM 679 C CA . ASN A 1 84 ? 5.285 4.467 -27.623 1.00 81.19 84 ASN A CA 1
ATOM 680 C C . ASN A 1 84 ? 6.510 5.385 -27.804 1.00 81.19 84 ASN A C 1
ATOM 682 O O . ASN A 1 84 ? 6.354 6.600 -27.900 1.00 81.19 84 ASN A O 1
ATOM 686 N N . THR A 1 85 ? 7.702 4.812 -27.998 1.00 79.31 85 THR A N 1
ATOM 687 C CA . THR A 1 85 ? 8.925 5.550 -28.382 1.00 79.31 85 THR A CA 1
ATOM 688 C C . THR A 1 85 ? 8.725 6.442 -29.620 1.00 79.31 85 THR A C 1
ATOM 690 O O . THR A 1 85 ? 9.296 7.521 -29.715 1.00 79.31 85 THR A O 1
ATOM 693 N N . GLU A 1 86 ? 7.828 6.063 -30.540 1.00 80.88 86 GLU A N 1
ATOM 694 C CA . GLU A 1 86 ? 7.452 6.865 -31.722 1.00 80.88 86 GLU A CA 1
ATOM 695 C C . GLU A 1 86 ? 6.474 8.028 -31.432 1.00 80.88 86 GLU A C 1
ATOM 697 O O . GLU A 1 86 ? 5.980 8.668 -32.359 1.00 80.88 86 GLU A O 1
ATOM 702 N N . GLY A 1 87 ? 6.090 8.264 -30.176 1.00 81.25 87 GLY A N 1
ATOM 703 C CA . GLY A 1 87 ? 5.121 9.302 -29.800 1.00 81.25 87 GLY A CA 1
ATOM 704 C C . GLY A 1 87 ? 3.654 8.956 -30.093 1.00 81.25 87 GLY A C 1
ATOM 705 O O . GLY A 1 87 ? 2.761 9.764 -29.841 1.00 81.25 87 GLY A O 1
ATOM 706 N N . LYS A 1 88 ? 3.367 7.752 -30.603 1.00 83.12 88 LYS A N 1
ATOM 707 C CA . LYS A 1 88 ? 1.995 7.283 -30.854 1.00 83.12 88 LYS A CA 1
ATOM 708 C C . LYS A 1 88 ? 1.336 6.799 -29.565 1.00 83.12 88 LYS A C 1
ATOM 710 O O . LYS A 1 88 ? 1.925 6.010 -28.825 1.00 83.12 88 LYS A O 1
ATOM 715 N N . LEU A 1 89 ? 0.092 7.221 -29.342 1.00 86.00 89 LEU A N 1
ATOM 716 C CA . LEU A 1 89 ? -0.749 6.715 -28.260 1.00 86.00 89 LEU A CA 1
ATOM 717 C C . LEU A 1 89 ? -1.177 5.272 -28.543 1.00 86.00 89 LEU A C 1
ATOM 719 O O . LEU A 1 89 ? -1.748 4.963 -29.587 1.00 86.00 89 LEU A O 1
ATOM 723 N N . THR A 1 90 ? -0.931 4.405 -27.574 1.00 84.94 90 THR A N 1
ATOM 724 C CA . THR A 1 90 ? -1.367 3.015 -27.545 1.00 84.94 90 THR A CA 1
ATOM 725 C C . THR A 1 90 ? -2.566 2.900 -26.610 1.00 84.94 90 THR A C 1
ATOM 727 O O . THR A 1 90 ? -2.569 3.440 -25.507 1.00 84.94 90 THR A O 1
ATOM 730 N N . LEU A 1 91 ? -3.592 2.159 -27.036 1.00 86.12 91 LEU A N 1
ATOM 731 C CA . LEU A 1 91 ? -4.818 1.951 -26.253 1.00 86.12 91 LEU A CA 1
ATOM 732 C C . LEU A 1 91 ? -4.558 1.224 -24.920 1.00 86.12 91 LEU A C 1
ATOM 734 O O . LEU A 1 91 ? -5.337 1.336 -23.978 1.00 86.12 91 LEU A O 1
ATOM 738 N N . ARG A 1 92 ? -3.473 0.448 -24.853 1.00 87.06 92 ARG A N 1
ATOM 739 C CA . ARG A 1 92 ? -3.093 -0.349 -23.688 1.00 87.06 92 ARG A CA 1
ATOM 740 C C . ARG A 1 92 ? -1.871 0.248 -22.984 1.00 87.06 92 ARG A C 1
ATOM 742 O O . ARG A 1 92 ? -0.900 0.590 -23.669 1.00 87.06 92 ARG A O 1
ATOM 749 N N . PRO A 1 93 ? -1.887 0.313 -21.639 1.00 91.88 93 PRO A N 1
ATOM 750 C CA . PRO A 1 93 ? -0.697 0.656 -20.881 1.00 91.88 93 PRO A CA 1
ATOM 751 C C . PRO A 1 93 ? 0.355 -0.434 -21.071 1.00 91.88 93 PRO A C 1
ATOM 753 O O . PRO A 1 93 ? 0.050 -1.630 -21.078 1.00 91.88 93 PRO A O 1
ATOM 756 N N . HIS A 1 94 ? 1.598 -0.016 -21.233 1.00 91.12 94 HIS A N 1
ATOM 757 C CA . HIS A 1 94 ? 2.737 -0.909 -21.358 1.00 91.12 94 HIS A CA 1
ATOM 758 C C . HIS A 1 94 ? 3.920 -0.344 -20.579 1.00 91.12 94 HIS A C 1
ATOM 760 O O . HIS A 1 94 ? 3.934 0.824 -20.182 1.00 91.12 94 HIS A O 1
ATOM 766 N N . MET A 1 95 ? 4.900 -1.202 -20.346 1.00 91.62 95 MET A N 1
ATOM 767 C CA . MET A 1 95 ? 6.206 -0.827 -19.826 1.00 91.62 95 MET A CA 1
ATOM 768 C C . MET A 1 95 ? 7.288 -1.359 -20.762 1.00 91.62 95 MET A C 1
ATOM 770 O O . MET A 1 95 ? 7.041 -2.283 -21.542 1.00 91.62 95 MET A O 1
ATOM 774 N N . TYR A 1 96 ? 8.475 -0.779 -20.677 1.00 90.50 96 TYR A N 1
ATOM 775 C CA . TYR A 1 96 ? 9.657 -1.304 -21.350 1.00 90.50 96 TYR A CA 1
ATOM 776 C C . TYR A 1 96 ? 10.398 -2.254 -20.419 1.00 90.50 96 TYR A C 1
ATOM 778 O O . TYR A 1 96 ? 10.332 -2.110 -19.193 1.00 90.50 96 TYR A O 1
ATOM 786 N N . GLU A 1 97 ? 11.058 -3.248 -21.001 1.00 89.75 97 GLU A N 1
ATOM 787 C CA . GLU A 1 97 ? 11.878 -4.180 -20.238 1.00 89.75 97 GLU A CA 1
ATOM 788 C C . GLU A 1 97 ? 13.057 -3.443 -19.595 1.00 89.75 97 GLU A C 1
ATOM 790 O O . GLU A 1 97 ? 13.670 -2.564 -20.199 1.00 89.75 97 GLU A O 1
ATOM 795 N N . ILE A 1 98 ? 13.371 -3.794 -18.352 1.00 90.00 98 ILE A N 1
ATOM 796 C CA . ILE A 1 98 ? 14.511 -3.234 -17.632 1.00 90.00 98 ILE A CA 1
ATOM 797 C C . ILE A 1 98 ? 15.468 -4.385 -17.356 1.00 90.00 98 ILE A C 1
ATOM 799 O O . ILE A 1 98 ? 15.113 -5.330 -16.648 1.00 90.00 98 ILE A O 1
ATOM 803 N N . LYS A 1 99 ? 16.672 -4.305 -17.921 1.00 89.19 99 LYS A N 1
ATOM 804 C CA . LYS A 1 99 ? 17.722 -5.316 -17.780 1.00 89.19 99 LYS A CA 1
ATOM 805 C C . LYS A 1 99 ? 18.812 -4.797 -16.859 1.00 89.19 99 LYS A C 1
ATOM 807 O O . LYS A 1 99 ? 19.196 -3.634 -16.927 1.00 89.19 99 LYS A O 1
ATOM 812 N N . SER A 1 100 ? 19.326 -5.675 -16.008 1.00 89.56 100 SER A N 1
ATOM 813 C CA . SER A 1 100 ? 20.532 -5.398 -15.234 1.00 89.56 100 SER A CA 1
ATOM 814 C C . SER A 1 100 ? 21.742 -5.780 -16.079 1.00 89.56 100 SER A C 1
ATOM 816 O O . SER A 1 100 ? 21.966 -6.957 -16.360 1.00 89.56 100 SER A O 1
ATOM 818 N N . VAL A 1 101 ? 22.487 -4.779 -16.541 1.00 89.38 101 VAL A N 1
ATOM 819 C CA . VAL A 1 101 ? 23.672 -4.961 -17.386 1.00 89.38 101 VAL A CA 1
ATOM 820 C C . VAL A 1 101 ? 24.902 -4.525 -16.600 1.00 89.38 101 VAL A C 1
ATOM 822 O O . VAL A 1 101 ? 24.892 -3.504 -15.913 1.00 89.38 101 VAL A O 1
ATOM 825 N N . LEU A 1 102 ? 25.976 -5.312 -16.674 1.00 90.50 102 LEU A N 1
ATOM 826 C CA . LEU A 1 102 ? 27.260 -4.934 -16.094 1.00 90.50 102 LEU A CA 1
ATOM 827 C C . LEU A 1 102 ? 27.923 -3.882 -16.987 1.00 90.50 102 LEU A C 1
ATOM 829 O O . LEU A 1 102 ? 28.313 -4.192 -18.111 1.00 90.50 102 LEU A O 1
ATOM 833 N N . ASP A 1 103 ? 28.087 -2.662 -16.478 1.00 90.12 103 ASP A N 1
ATOM 834 C CA . ASP A 1 103 ? 28.892 -1.641 -17.146 1.00 90.12 103 ASP A CA 1
ATOM 835 C C . ASP A 1 103 ? 30.385 -2.019 -17.021 1.00 90.12 103 ASP A C 1
ATOM 837 O O . ASP A 1 103 ? 30.915 -2.029 -15.900 1.00 90.12 103 ASP A O 1
ATOM 841 N N . PRO A 1 104 ? 31.086 -2.336 -18.131 1.00 89.94 104 PRO A N 1
ATOM 842 C CA . PRO A 1 104 ? 32.479 -2.781 -18.099 1.00 89.94 104 PRO A CA 1
ATOM 843 C C . PRO A 1 104 ? 33.457 -1.674 -17.689 1.00 89.94 104 PRO A C 1
ATOM 845 O O . PRO A 1 104 ? 34.573 -1.980 -17.276 1.00 89.94 104 PRO A O 1
ATOM 848 N N . ALA A 1 105 ? 33.070 -0.398 -17.788 1.00 90.56 105 ALA A N 1
ATOM 849 C CA . ALA A 1 105 ? 33.922 0.716 -17.385 1.00 90.56 105 ALA A CA 1
ATOM 850 C C . ALA A 1 105 ? 33.891 0.941 -15.867 1.00 90.56 105 ALA A C 1
ATOM 852 O O . ALA A 1 105 ? 34.904 1.299 -15.267 1.00 90.56 105 ALA A O 1
ATOM 853 N N . GLN A 1 106 ? 32.729 0.737 -15.241 1.00 89.00 106 GLN A N 1
ATOM 854 C CA . GLN A 1 106 ? 32.514 1.001 -13.813 1.00 89.00 106 GLN A CA 1
ATOM 855 C C . GLN A 1 106 ? 32.477 -0.268 -12.952 1.00 89.00 106 GLN A C 1
ATOM 857 O O . GLN A 1 106 ? 32.417 -0.156 -11.729 1.00 89.00 106 GLN A O 1
ATOM 862 N N . PHE A 1 107 ? 32.482 -1.456 -13.571 1.00 87.81 107 PHE A N 1
ATOM 863 C CA . PHE A 1 107 ? 32.270 -2.752 -12.913 1.00 87.81 107 PHE A CA 1
ATOM 864 C C . PHE A 1 107 ? 31.046 -2.750 -11.985 1.00 87.81 107 PHE A C 1
ATOM 866 O O . PHE A 1 107 ? 31.056 -3.322 -10.894 1.00 87.81 107 PHE A O 1
ATOM 873 N N . ARG A 1 108 ? 29.977 -2.076 -12.419 1.00 86.25 108 ARG A N 1
ATOM 874 C CA . ARG A 1 108 ? 28.741 -1.911 -11.655 1.00 86.25 108 ARG A CA 1
ATOM 875 C C . ARG A 1 108 ? 27.551 -2.355 -12.491 1.00 86.25 108 ARG A C 1
ATOM 877 O O . ARG A 1 108 ? 27.473 -2.036 -13.672 1.00 86.25 108 ARG A O 1
ATOM 884 N N . PHE A 1 109 ? 26.619 -3.060 -11.859 1.00 86.06 109 PHE A N 1
ATOM 885 C CA . PHE A 1 109 ? 25.327 -3.371 -12.459 1.00 86.06 109 PHE A CA 1
ATOM 886 C C . PHE A 1 109 ? 24.498 -2.092 -12.576 1.00 86.06 109 PHE A C 1
ATOM 888 O O . PHE A 1 109 ? 24.249 -1.410 -11.579 1.00 86.06 109 PHE A O 1
ATOM 895 N N . VAL A 1 110 ? 24.117 -1.752 -13.802 1.00 88.88 110 VAL A N 1
ATOM 896 C CA . VAL A 1 110 ? 23.268 -0.609 -14.128 1.00 88.88 110 VAL A CA 1
ATOM 897 C C . VAL A 1 110 ? 21.997 -1.134 -14.784 1.00 88.88 110 VAL A C 1
ATOM 899 O O . VAL A 1 110 ? 22.027 -2.082 -15.567 1.00 88.88 110 VAL A O 1
ATOM 902 N N . PHE A 1 111 ? 20.870 -0.520 -14.434 1.00 90.38 111 PHE A N 1
ATOM 903 C CA . PHE A 1 111 ? 19.588 -0.813 -15.057 1.00 90.38 111 PHE A CA 1
ATOM 904 C C . PHE A 1 111 ? 19.490 -0.078 -16.387 1.00 90.38 111 PHE A C 1
ATOM 906 O O . PHE A 1 111 ? 19.401 1.150 -16.404 1.00 90.38 111 PHE A O 1
ATOM 913 N N . ASP A 1 112 ? 19.502 -0.839 -17.474 1.00 90.06 112 ASP A N 1
ATOM 914 C CA . ASP A 1 112 ? 19.283 -0.335 -18.822 1.00 90.06 112 ASP A CA 1
ATOM 915 C C . ASP A 1 112 ? 17.849 -0.635 -19.264 1.00 90.06 112 ASP A C 1
ATOM 917 O O . ASP A 1 112 ? 17.317 -1.725 -19.021 1.00 90.06 112 ASP A O 1
ATOM 921 N N . VAL A 1 113 ? 17.198 0.360 -19.863 1.00 89.56 113 VAL A N 1
ATOM 922 C CA . VAL A 1 113 ? 15.812 0.240 -20.324 1.00 89.56 113 VAL A CA 1
ATOM 923 C C . VAL A 1 113 ? 15.849 -0.145 -21.793 1.00 89.56 113 VAL A C 1
ATOM 925 O O . VAL A 1 113 ? 16.201 0.666 -22.646 1.00 89.56 113 VAL A O 1
ATOM 928 N N . ASP A 1 114 ? 15.457 -1.377 -22.095 1.00 87.94 114 ASP A N 1
ATOM 929 C CA . ASP A 1 114 ? 15.396 -1.865 -23.466 1.00 87.94 114 ASP A CA 1
ATOM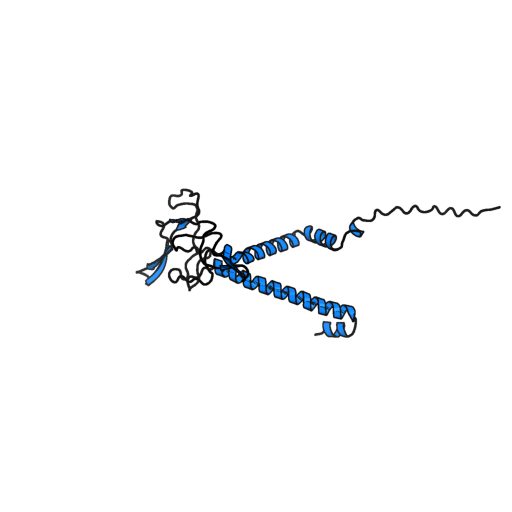 930 C C . ASP A 1 114 ? 14.083 -1.411 -24.114 1.00 87.94 114 ASP A C 1
ATOM 932 O O . ASP A 1 114 ? 13.030 -2.039 -23.975 1.00 87.94 114 ASP A O 1
ATOM 936 N N . GLU A 1 115 ? 14.139 -0.289 -24.834 1.00 85.62 115 GLU A N 1
ATOM 937 C CA . GLU A 1 115 ? 12.971 0.288 -25.510 1.00 85.62 115 GLU A CA 1
ATOM 938 C C . GLU A 1 115 ? 12.432 -0.578 -26.666 1.00 85.62 115 GLU A C 1
ATOM 940 O O . GLU A 1 115 ? 11.321 -0.354 -27.154 1.00 85.62 115 GLU A O 1
ATOM 945 N N . ASN A 1 116 ? 13.173 -1.605 -27.095 1.00 86.44 116 ASN A N 1
ATOM 946 C CA . ASN A 1 116 ? 12.735 -2.495 -28.170 1.00 86.44 116 ASN A CA 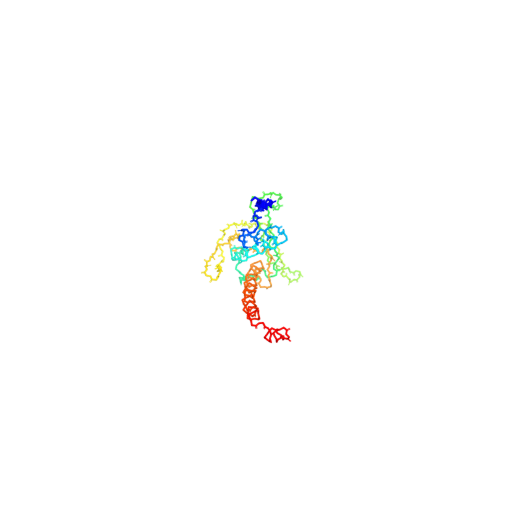1
ATOM 947 C C . ASN A 1 116 ? 11.701 -3.515 -27.680 1.00 86.44 116 ASN A C 1
ATOM 949 O O . ASN A 1 116 ? 10.829 -3.940 -28.445 1.00 86.44 116 ASN A O 1
ATOM 953 N N . VAL A 1 117 ? 11.780 -3.900 -26.402 1.00 88.06 117 VAL A N 1
ATOM 954 C CA . VAL A 1 117 ? 10.913 -4.915 -25.803 1.00 88.06 117 VAL A CA 1
ATOM 955 C C . VAL A 1 117 ? 9.791 -4.231 -25.032 1.00 88.06 117 VAL A C 1
ATOM 957 O O . VAL A 1 117 ? 9.960 -3.723 -23.924 1.00 88.06 117 VAL A O 1
ATOM 960 N N . ARG A 1 118 ? 8.602 -4.228 -25.640 1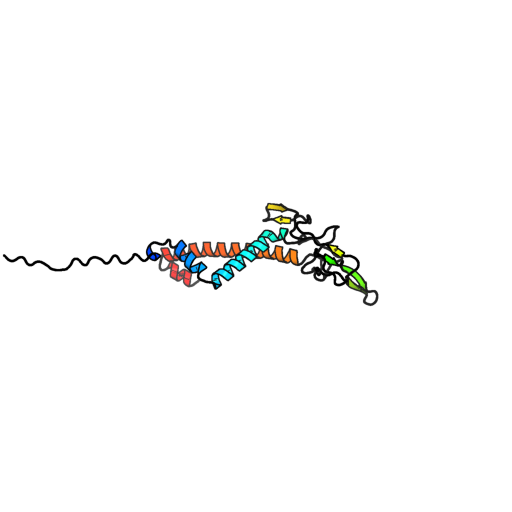.00 88.88 118 ARG A N 1
ATOM 961 C CA . ARG A 1 118 ? 7.381 -3.681 -25.038 1.00 88.88 118 ARG A CA 1
ATOM 962 C C . ARG A 1 118 ? 6.598 -4.768 -24.331 1.00 88.88 118 ARG A C 1
ATOM 964 O O . ARG A 1 118 ? 6.173 -5.734 -24.961 1.00 88.88 118 ARG A O 1
ATOM 971 N N . ILE A 1 119 ? 6.322 -4.550 -23.050 1.00 91.81 119 ILE A N 1
ATOM 972 C CA . ILE A 1 119 ? 5.596 -5.497 -22.217 1.00 91.81 119 ILE A CA 1
ATOM 973 C C . ILE A 1 119 ? 4.219 -4.913 -21.850 1.00 91.81 119 ILE A C 1
ATOM 975 O O . ILE A 1 119 ? 4.134 -3.941 -21.091 1.00 91.81 119 ILE A O 1
ATOM 979 N N . PRO A 1 120 ? 3.119 -5.445 -22.417 1.00 92.81 120 PRO A N 1
ATOM 980 C CA . PRO A 1 120 ? 1.781 -4.915 -22.185 1.00 92.81 120 PRO A CA 1
ATOM 981 C C . PRO A 1 120 ? 1.254 -5.297 -20.799 1.00 92.81 120 PRO A C 1
ATOM 983 O O . PRO A 1 120 ? 1.390 -6.438 -20.356 1.00 92.81 120 PRO A O 1
ATOM 986 N N . ILE A 1 121 ? 0.584 -4.349 -20.146 1.00 93.25 121 ILE A N 1
ATOM 987 C CA . ILE A 1 121 ? -0.052 -4.559 -18.845 1.00 93.25 121 ILE A CA 1
ATOM 988 C C . ILE A 1 121 ? -1.501 -4.977 -19.073 1.00 93.25 121 ILE A C 1
ATOM 990 O O . ILE A 1 121 ? -2.253 -4.344 -19.820 1.00 93.25 121 ILE A O 1
ATOM 994 N N . TYR A 1 122 ? -1.894 -6.057 -18.411 1.00 92.81 122 TYR A N 1
ATOM 995 C CA . TYR A 1 122 ? -3.242 -6.600 -18.459 1.00 92.81 122 TYR A CA 1
ATOM 996 C C . TYR A 1 122 ? -3.941 -6.372 -17.123 1.00 92.81 122 TYR A C 1
ATOM 998 O O . TYR A 1 122 ? -3.298 -6.330 -16.075 1.00 92.81 122 TYR A O 1
ATOM 1006 N N . PHE A 1 123 ? -5.267 -6.266 -17.164 1.00 93.31 123 PHE A N 1
ATOM 1007 C CA . PHE A 1 123 ? -6.102 -6.266 -15.968 1.00 93.31 123 PHE A CA 1
ATOM 1008 C C . PHE A 1 123 ? -6.605 -7.681 -15.663 1.00 93.31 123 PHE A C 1
ATOM 1010 O O . PHE A 1 123 ? -6.780 -8.477 -16.587 1.00 93.31 123 PHE A O 1
ATOM 1017 N N . PHE A 1 124 ? -6.867 -7.973 -14.386 1.00 93.88 124 PHE A N 1
ATOM 1018 C CA . PHE A 1 124 ? -7.393 -9.261 -13.910 1.00 93.88 124 PHE A CA 1
ATOM 1019 C C . PHE A 1 124 ? -6.529 -10.454 -14.345 1.00 93.88 124 PHE A C 1
ATOM 1021 O O . PHE A 1 124 ? -7.007 -11.432 -14.926 1.00 93.88 124 PHE A O 1
ATOM 1028 N N . VAL A 1 125 ? -5.225 -10.350 -14.091 1.00 92.69 125 VAL A N 1
ATOM 1029 C CA . VAL A 1 125 ? -4.231 -11.358 -14.480 1.00 92.69 125 VAL A CA 1
ATOM 1030 C C . VAL A 1 125 ? -4.101 -12.400 -13.387 1.00 92.69 125 VAL A C 1
ATOM 1032 O O . VAL A 1 125 ? -4.175 -12.074 -12.206 1.00 92.69 125 VAL A O 1
ATOM 1035 N N . ARG A 1 126 ? -3.885 -13.656 -13.780 1.00 91.31 126 ARG A N 1
ATOM 1036 C CA . ARG A 1 126 ? -3.514 -14.707 -12.835 1.00 91.31 126 ARG A CA 1
ATOM 1037 C C . ARG A 1 126 ? -2.006 -14.685 -12.604 1.00 91.31 126 ARG A C 1
ATOM 1039 O O . ARG A 1 126 ? -1.264 -14.789 -13.577 1.00 91.31 126 ARG A O 1
ATOM 1046 N N . GLY A 1 127 ? -1.591 -14.537 -11.353 1.00 89.06 127 GLY A N 1
ATOM 1047 C CA . GLY A 1 127 ? -0.196 -14.431 -10.935 1.00 89.06 127 GLY A CA 1
ATOM 1048 C C . GLY A 1 127 ? 0.066 -15.215 -9.653 1.00 89.06 127 GLY A C 1
ATOM 1049 O O . GLY A 1 127 ? -0.430 -16.333 -9.497 1.00 89.06 127 GLY A O 1
ATOM 1050 N N . ASP A 1 128 ? 0.861 -14.627 -8.764 1.00 90.06 128 ASP A N 1
ATOM 1051 C CA . ASP A 1 128 ? 1.258 -15.245 -7.504 1.00 90.06 128 ASP A CA 1
ATOM 1052 C C . ASP A 1 128 ? 0.047 -15.482 -6.578 1.00 90.06 128 ASP A C 1
ATOM 1054 O O . ASP A 1 128 ? -0.867 -14.665 -6.458 1.00 90.06 128 ASP A O 1
ATOM 1058 N N . GLU A 1 129 ? 0.042 -16.605 -5.863 1.00 92.00 129 GLU A N 1
ATOM 1059 C CA . GLU A 1 129 ? -1.013 -16.871 -4.886 1.00 92.00 129 GLU A CA 1
ATOM 1060 C C . GLU A 1 129 ? -0.915 -15.914 -3.694 1.00 92.00 129 GLU A C 1
ATOM 1062 O O . GLU A 1 129 ? 0.156 -15.689 -3.132 1.00 92.00 129 GLU A O 1
ATOM 1067 N N . TYR A 1 130 ? -2.055 -15.378 -3.266 1.00 90.56 130 TYR A N 1
ATOM 1068 C CA . TYR A 1 130 ? -2.180 -14.573 -2.060 1.00 90.56 130 TYR A CA 1
ATOM 1069 C C . TYR A 1 130 ? -3.376 -15.030 -1.230 1.00 90.56 130 TYR A C 1
ATOM 1071 O O . TYR A 1 130 ? -4.332 -15.630 -1.725 1.00 90.56 130 TYR A O 1
ATOM 1079 N N . THR A 1 131 ? -3.339 -14.717 0.064 1.00 88.69 131 THR A N 1
ATOM 1080 C CA . THR A 1 131 ? -4.429 -15.049 0.983 1.00 88.69 131 THR A CA 1
ATOM 1081 C C . THR A 1 131 ? -5.182 -13.789 1.389 1.00 88.69 131 THR A C 1
ATOM 1083 O O . THR A 1 131 ? -4.678 -12.953 2.137 1.00 88.69 131 THR A O 1
ATOM 1086 N N . LEU A 1 132 ? -6.423 -13.660 0.929 1.00 84.88 132 LEU A N 1
ATOM 1087 C CA . LEU A 1 132 ? -7.340 -12.607 1.340 1.00 84.88 132 LEU A CA 1
ATOM 1088 C C . LEU A 1 132 ? -7.873 -12.908 2.751 1.00 84.88 132 LEU A C 1
ATOM 1090 O O . LEU A 1 132 ? -8.369 -14.007 3.028 1.00 84.88 132 LEU A O 1
ATOM 1094 N N . PHE A 1 133 ? -7.741 -11.932 3.653 1.00 78.81 133 PHE A N 1
ATOM 1095 C CA . PHE A 1 133 ? -8.149 -12.024 5.066 1.00 78.81 133 PHE A CA 1
ATOM 1096 C C . PHE A 1 133 ? -7.603 -13.248 5.830 1.00 78.81 133 PHE A C 1
ATOM 1098 O O . PHE A 1 133 ? -8.201 -13.682 6.810 1.00 78.81 133 PHE A O 1
ATOM 1105 N N . GLY A 1 134 ? -6.500 -13.849 5.374 1.00 78.00 134 GLY A N 1
ATOM 1106 C CA . GLY A 1 134 ? -5.949 -15.063 5.988 1.00 78.00 134 GLY A CA 1
ATOM 1107 C C . GLY A 1 134 ? -6.772 -16.343 5.765 1.00 78.00 134 GLY A C 1
ATOM 1108 O O . GLY A 1 134 ? -6.407 -17.381 6.308 1.00 78.00 134 GLY A O 1
ATOM 1109 N N . ARG A 1 135 ? -7.860 -16.308 4.975 1.00 85.00 135 ARG A N 1
ATOM 1110 C CA . ARG A 1 135 ? -8.761 -17.464 4.800 1.00 85.00 135 ARG A CA 1
ATOM 1111 C C . ARG A 1 135 ? -9.043 -17.859 3.354 1.00 85.00 135 ARG A C 1
ATOM 1113 O O . ARG A 1 135 ? -9.269 -19.046 3.112 1.00 85.00 135 ARG A O 1
ATOM 1120 N N . PHE A 1 136 ? -9.058 -16.902 2.427 1.00 88.62 136 PHE A N 1
ATOM 1121 C CA . PHE A 1 136 ? -9.421 -17.136 1.029 1.00 88.62 136 PHE A CA 1
ATOM 1122 C C . PHE A 1 136 ? -8.189 -17.008 0.141 1.00 88.62 136 PHE A C 1
ATOM 1124 O O . PHE A 1 136 ? -7.659 -15.913 -0.025 1.00 88.62 136 PHE A O 1
ATOM 1131 N N . THR A 1 137 ? -7.730 -18.115 -0.429 1.00 91.69 137 THR A N 1
ATOM 1132 C CA . THR A 1 137 ? -6.641 -18.101 -1.405 1.00 91.69 137 THR A CA 1
ATOM 1133 C C . THR A 1 137 ? -7.176 -17.666 -2.765 1.00 91.69 137 THR A C 1
ATOM 1135 O O . THR A 1 137 ? -8.232 -18.110 -3.216 1.00 91.69 137 THR A O 1
ATOM 1138 N N . SER A 1 138 ? -6.465 -16.749 -3.406 1.00 93.00 138 SER A N 1
ATOM 1139 C CA . SER A 1 138 ? -6.753 -16.270 -4.754 1.00 93.00 138 SER A CA 1
ATOM 1140 C C . SER A 1 138 ? -5.433 -16.010 -5.466 1.00 93.00 138 SER A C 1
ATOM 1142 O O . SER A 1 138 ? -4.403 -15.804 -4.834 1.00 93.00 138 SER A O 1
ATOM 1144 N N . ASN A 1 139 ? -5.465 -16.035 -6.789 1.00 93.69 139 ASN A N 1
ATOM 1145 C CA . ASN A 1 139 ? -4.320 -15.776 -7.655 1.00 93.69 139 ASN A CA 1
ATOM 1146 C C . ASN A 1 139 ? -4.630 -14.708 -8.708 1.00 93.69 139 ASN A C 1
ATOM 1148 O O . ASN A 1 139 ? -3.877 -14.552 -9.660 1.00 93.69 139 ASN A O 1
ATOM 1152 N N . VAL A 1 140 ? -5.771 -14.023 -8.601 1.00 92.88 140 VAL A N 1
ATOM 1153 C CA . VAL A 1 140 ? -6.172 -12.976 -9.547 1.00 92.88 140 VAL A CA 1
ATOM 1154 C C . VAL A 1 140 ? -5.740 -11.622 -9.006 1.00 92.88 140 VAL A C 1
ATOM 1156 O O . VAL A 1 140 ? -6.189 -11.228 -7.937 1.00 92.88 140 VAL A O 1
ATOM 1159 N N . HIS A 1 141 ? -4.941 -10.886 -9.767 1.00 94.44 141 HIS A N 1
ATOM 1160 C CA . HIS A 1 141 ? -4.506 -9.529 -9.441 1.00 94.44 141 HIS A CA 1
ATOM 1161 C C . HIS A 1 141 ? -5.189 -8.506 -10.349 1.00 94.44 141 HIS A C 1
ATOM 1163 O O . HIS A 1 141 ? -5.479 -8.788 -11.514 1.00 94.44 141 HIS A O 1
ATOM 1169 N N . LEU A 1 142 ? -5.420 -7.296 -9.836 1.00 94.25 142 LEU A N 1
ATOM 1170 C CA . LEU A 1 142 ? -6.063 -6.194 -10.547 1.00 94.25 142 LEU A CA 1
ATOM 1171 C C . LEU A 1 142 ? -5.328 -5.875 -11.842 1.00 94.25 142 LEU A C 1
ATOM 1173 O O . LEU A 1 142 ? -5.969 -5.705 -12.874 1.00 94.25 142 LEU A O 1
ATOM 1177 N N . PHE A 1 143 ? -4.003 -5.796 -11.781 1.00 93.88 143 PHE A N 1
ATOM 1178 C CA . PHE A 1 143 ? -3.149 -5.567 -12.931 1.00 93.88 143 PHE A CA 1
ATOM 1179 C C . PHE A 1 143 ? -1.874 -6.392 -12.804 1.00 93.88 143 PHE A C 1
ATOM 1181 O O . PHE A 1 143 ? -1.421 -6.701 -11.705 1.00 93.88 143 PHE A O 1
ATOM 1188 N N . GLY A 1 144 ? -1.300 -6.750 -13.942 1.00 92.62 144 GLY A N 1
ATOM 1189 C CA . GLY A 1 144 ? -0.089 -7.548 -13.991 1.00 92.62 144 GLY A CA 1
ATOM 1190 C C . GLY A 1 144 ? 0.395 -7.740 -15.415 1.00 92.62 144 GLY A C 1
ATOM 1191 O O . GLY A 1 144 ? -0.148 -7.180 -16.373 1.00 92.62 144 GLY A O 1
ATOM 1192 N N . VAL A 1 145 ? 1.435 -8.546 -15.540 1.00 91.88 145 VAL A N 1
ATOM 1193 C CA . VAL A 1 145 ? 2.142 -8.779 -16.792 1.00 91.88 145 VAL A CA 1
ATOM 1194 C C . VAL A 1 145 ? 2.203 -10.284 -17.042 1.00 91.88 145 VAL A C 1
ATOM 1196 O O . VAL A 1 145 ? 2.124 -11.075 -16.104 1.00 91.88 145 VAL A O 1
ATOM 1199 N N . LYS A 1 146 ? 2.236 -10.688 -18.312 1.00 88.31 146 LYS A N 1
ATOM 1200 C CA . LYS A 1 146 ? 2.318 -12.100 -18.712 1.00 88.31 146 LYS A CA 1
ATOM 1201 C C . LYS A 1 146 ? 3.768 -12.499 -18.995 1.00 88.31 146 LYS A C 1
ATOM 1203 O O . LYS A 1 146 ? 4.669 -11.669 -18.921 1.00 88.31 146 LYS A O 1
ATOM 1208 N N . ASP A 1 147 ? 3.968 -13.777 -19.302 1.00 84.56 147 ASP A N 1
ATOM 1209 C CA . ASP A 1 147 ? 5.237 -14.319 -19.810 1.00 84.56 147 ASP A CA 1
ATOM 1210 C C . ASP A 1 147 ? 6.396 -14.286 -18.797 1.00 84.56 147 ASP A C 1
ATOM 1212 O O . ASP A 1 147 ? 7.564 -14.223 -19.158 1.00 84.56 147 ASP A O 1
ATOM 1216 N N . GLY A 1 148 ? 6.072 -14.352 -17.500 1.00 83.38 148 GLY A N 1
ATOM 1217 C CA . GLY A 1 148 ? 7.065 -14.390 -16.418 1.00 83.38 148 GLY A CA 1
ATOM 1218 C C . GLY A 1 148 ? 7.672 -13.030 -16.065 1.00 83.38 148 GLY A C 1
ATOM 1219 O O . GLY A 1 148 ? 8.443 -12.940 -15.111 1.00 83.38 148 GLY A O 1
ATOM 1220 N N . HIS A 1 149 ? 7.294 -11.965 -16.775 1.00 88.50 149 HIS A N 1
ATOM 1221 C CA . HIS A 1 149 ? 7.688 -10.607 -16.427 1.00 88.50 149 HIS A CA 1
ATOM 1222 C C . HIS A 1 149 ? 6.957 -10.115 -15.177 1.00 88.50 149 HIS A C 1
ATOM 1224 O O . HIS A 1 149 ? 5.808 -10.472 -14.909 1.00 88.50 149 HIS A O 1
ATOM 1230 N N . ARG A 1 150 ? 7.624 -9.237 -14.427 1.00 90.81 150 ARG A N 1
ATOM 1231 C CA . ARG A 1 150 ? 7.097 -8.629 -13.205 1.00 90.81 150 ARG A CA 1
ATOM 1232 C C . ARG A 1 150 ? 7.115 -7.122 -13.313 1.00 90.81 150 ARG A C 1
ATOM 1234 O O . ARG A 1 150 ? 8.028 -6.546 -13.895 1.00 90.81 150 ARG A O 1
ATOM 1241 N N . ILE A 1 151 ? 6.111 -6.495 -12.720 1.00 92.69 151 ILE A N 1
ATOM 1242 C CA . ILE A 1 151 ? 5.984 -5.042 -12.662 1.00 92.69 151 ILE A CA 1
ATOM 1243 C C . ILE A 1 151 ? 6.287 -4.561 -11.250 1.00 92.69 151 ILE A C 1
ATOM 1245 O O . ILE A 1 151 ? 5.806 -5.149 -10.289 1.00 92.69 151 ILE A O 1
ATOM 1249 N N . TYR A 1 152 ? 7.049 -3.480 -11.124 1.00 94.69 152 TYR A N 1
ATOM 1250 C CA . TYR A 1 152 ? 7.466 -2.911 -9.844 1.00 94.69 152 TYR A CA 1
ATOM 1251 C C . TYR A 1 152 ? 6.994 -1.456 -9.741 1.00 94.69 152 TYR A C 1
ATOM 1253 O O . TYR A 1 152 ? 7.787 -0.543 -9.978 1.00 94.69 152 TYR A O 1
ATOM 1261 N N . PRO A 1 153 ? 5.717 -1.187 -9.399 1.00 94.12 153 PRO A N 1
ATOM 1262 C CA . PRO A 1 153 ? 5.164 0.169 -9.428 1.00 94.12 153 PRO A CA 1
ATOM 1263 C C . PRO A 1 153 ? 5.934 1.176 -8.568 1.00 94.12 153 PRO A C 1
ATOM 1265 O O . PRO A 1 153 ? 6.070 2.331 -8.956 1.00 94.12 153 PRO A O 1
ATOM 1268 N N . PHE A 1 154 ? 6.446 0.740 -7.411 1.00 95.50 154 PHE A N 1
ATOM 1269 C CA . PHE A 1 154 ? 7.257 1.555 -6.493 1.00 95.50 154 PHE A CA 1
ATOM 1270 C C . PHE A 1 154 ? 8.748 1.176 -6.518 1.00 95.50 154 PHE A C 1
ATOM 1272 O O . PHE A 1 154 ? 9.518 1.651 -5.688 1.00 95.50 154 PHE A O 1
ATOM 1279 N N . GLY A 1 155 ? 9.163 0.335 -7.467 1.00 94.62 155 GLY A N 1
ATOM 1280 C CA . GLY A 1 155 ? 10.511 -0.225 -7.524 1.00 94.62 155 GLY A CA 1
ATOM 1281 C C . GLY A 1 155 ? 10.704 -1.401 -6.569 1.00 94.62 155 GLY A C 1
ATOM 1282 O O . GLY A 1 155 ? 9.742 -1.948 -6.014 1.00 94.62 155 GLY A O 1
ATOM 1283 N N . ALA A 1 156 ? 11.960 -1.804 -6.402 1.00 95.44 156 ALA A N 1
ATOM 1284 C CA . ALA A 1 156 ? 12.329 -2.949 -5.586 1.00 95.44 156 ALA A CA 1
ATOM 1285 C C . ALA A 1 156 ? 13.341 -2.604 -4.487 1.00 95.44 156 ALA A C 1
ATOM 1287 O O . ALA A 1 156 ? 14.095 -1.638 -4.585 1.00 95.44 156 ALA A O 1
ATOM 1288 N N . ASP A 1 157 ? 13.363 -3.414 -3.426 1.00 94.94 157 ASP A N 1
ATOM 1289 C CA . ASP A 1 157 ? 14.398 -3.324 -2.389 1.00 94.94 157 ASP A CA 1
ATOM 1290 C C . ASP A 1 157 ? 15.691 -4.041 -2.796 1.00 94.94 157 ASP A C 1
ATOM 1292 O O . ASP A 1 157 ? 15.805 -4.611 -3.880 1.00 94.94 157 ASP A O 1
ATOM 1296 N N . GLY A 1 158 ? 16.669 -4.069 -1.888 1.00 93.44 158 GLY A N 1
ATOM 1297 C CA . GLY A 1 158 ? 17.939 -4.760 -2.099 1.00 93.44 158 GLY A CA 1
ATOM 1298 C C . GLY A 1 158 ? 17.870 -6.279 -2.269 1.00 93.44 158 GLY A C 1
ATOM 1299 O O . GLY A 1 158 ? 18.897 -6.878 -2.559 1.00 93.44 158 GLY A O 1
ATOM 1300 N N . LEU A 1 159 ? 16.701 -6.909 -2.111 1.00 93.31 159 LEU A N 1
ATOM 1301 C CA . LEU A 1 159 ? 16.479 -8.322 -2.452 1.00 93.31 159 LEU A CA 1
ATOM 1302 C C . LEU A 1 159 ? 15.615 -8.486 -3.718 1.00 93.31 159 LEU A C 1
ATOM 1304 O O . LEU A 1 159 ? 15.214 -9.601 -4.057 1.00 93.31 159 LEU A O 1
ATOM 1308 N N . GLY A 1 160 ? 15.281 -7.384 -4.395 1.00 92.94 160 GLY A N 1
ATOM 1309 C CA . GLY A 1 160 ? 14.444 -7.392 -5.589 1.00 92.94 160 GLY A CA 1
ATOM 1310 C C . GLY A 1 160 ? 12.965 -7.666 -5.322 1.00 92.94 160 GLY A C 1
ATOM 1311 O O . GLY A 1 160 ? 12.252 -8.128 -6.216 1.00 92.94 160 GLY A O 1
ATOM 1312 N N . ARG A 1 161 ? 12.496 -7.442 -4.087 1.00 95.06 161 ARG A N 1
ATOM 1313 C CA . ARG A 1 161 ? 11.080 -7.600 -3.726 1.00 95.06 161 ARG A CA 1
ATOM 1314 C C . ARG A 1 161 ? 10.302 -6.345 -4.075 1.00 95.06 161 ARG A C 1
ATOM 1316 O O . ARG A 1 161 ? 10.802 -5.239 -3.891 1.00 95.06 161 ARG A O 1
ATOM 1323 N N . ASP A 1 162 ? 9.057 -6.521 -4.496 1.00 95.69 162 ASP A N 1
ATOM 1324 C CA . ASP A 1 162 ? 8.173 -5.418 -4.866 1.00 95.69 162 ASP A CA 1
ATOM 1325 C C . ASP A 1 162 ? 7.792 -4.546 -3.657 1.00 95.69 162 ASP A C 1
ATOM 1327 O O . ASP A 1 162 ? 7.123 -4.995 -2.720 1.00 95.69 162 ASP A O 1
ATOM 1331 N N . MET A 1 163 ? 8.211 -3.277 -3.683 1.00 96.44 163 MET A N 1
ATOM 1332 C CA . MET A 1 163 ? 7.896 -2.308 -2.631 1.00 96.44 163 MET A CA 1
ATOM 1333 C C . MET A 1 163 ? 6.411 -1.992 -2.552 1.00 96.44 163 MET A C 1
ATOM 1335 O O . MET A 1 163 ? 5.897 -1.826 -1.449 1.00 96.44 163 MET A O 1
ATOM 1339 N N . PHE A 1 164 ? 5.697 -1.980 -3.676 1.00 96.19 164 PHE A N 1
ATOM 1340 C CA . PHE A 1 164 ? 4.266 -1.699 -3.680 1.00 96.19 164 PHE A CA 1
ATOM 1341 C C . PHE A 1 164 ? 3.490 -2.797 -2.941 1.00 96.19 164 PHE A C 1
ATOM 1343 O O . PHE A 1 164 ? 2.732 -2.509 -2.009 1.00 96.19 164 PHE A O 1
ATOM 1350 N N . ALA A 1 165 ? 3.754 -4.062 -3.281 1.00 94.94 165 ALA A N 1
ATOM 1351 C CA . ALA A 1 165 ? 3.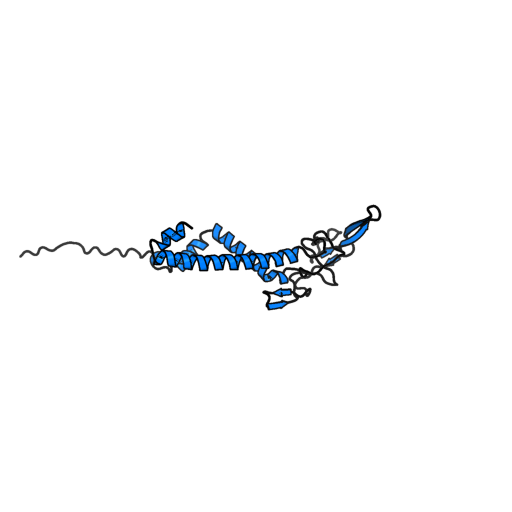175 -5.214 -2.595 1.00 94.94 165 ALA A CA 1
ATOM 1352 C C . ALA A 1 165 ? 3.499 -5.215 -1.090 1.00 94.94 165 ALA A C 1
ATOM 1354 O O . ALA A 1 165 ? 2.625 -5.458 -0.253 1.00 94.94 165 ALA A O 1
ATOM 1355 N N . ARG A 1 166 ? 4.745 -4.887 -0.720 1.00 94.69 166 ARG A N 1
ATOM 1356 C CA . ARG A 1 166 ? 5.171 -4.829 0.687 1.00 94.69 166 ARG A CA 1
ATOM 1357 C C . ARG A 1 166 ? 4.515 -3.690 1.461 1.00 94.69 166 ARG A C 1
ATOM 1359 O O . ARG A 1 166 ? 4.150 -3.900 2.617 1.00 94.69 166 ARG A O 1
ATOM 1366 N N . THR A 1 167 ? 4.326 -2.521 0.855 1.00 96.00 167 THR A N 1
ATOM 1367 C CA . THR A 1 167 ? 3.613 -1.405 1.489 1.00 96.00 167 THR A CA 1
ATOM 1368 C C . THR A 1 167 ? 2.150 -1.756 1.743 1.00 96.00 167 THR A C 1
ATOM 1370 O O . THR A 1 167 ? 1.657 -1.508 2.842 1.00 96.00 167 THR A O 1
ATOM 1373 N N . LEU A 1 168 ? 1.465 -2.384 0.781 1.00 95.25 168 LEU A N 1
ATOM 1374 C CA . LEU A 1 168 ? 0.075 -2.818 0.954 1.00 95.25 168 LEU A CA 1
ATOM 1375 C C . LEU A 1 168 ? -0.065 -3.870 2.064 1.00 95.25 168 LEU A C 1
ATOM 1377 O O . LEU A 1 168 ? -0.897 -3.717 2.960 1.00 95.25 168 LEU A O 1
ATOM 1381 N N . GLN A 1 169 ? 0.792 -4.896 2.050 1.00 93.62 169 GLN A N 1
ATOM 1382 C CA . GLN A 1 169 ? 0.789 -5.945 3.071 1.00 93.62 169 GLN A CA 1
ATOM 1383 C C . GLN A 1 169 ? 1.144 -5.396 4.463 1.00 93.62 169 GLN A C 1
ATOM 1385 O O . GLN A 1 169 ? 0.524 -5.766 5.460 1.00 93.62 169 GLN A O 1
ATOM 1390 N N . GLY A 1 170 ? 2.124 -4.490 4.543 1.00 94.00 170 GLY A N 1
ATOM 1391 C CA . GLY A 1 170 ? 2.486 -3.800 5.781 1.00 94.00 170 GLY A CA 1
ATOM 1392 C C . GLY A 1 170 ? 1.334 -2.950 6.315 1.00 94.00 170 GLY A C 1
ATOM 1393 O O . GLY A 1 170 ? 1.009 -3.037 7.498 1.00 94.00 170 GLY A O 1
ATOM 1394 N N . GLY A 1 171 ? 0.651 -2.216 5.430 1.00 94.50 171 GLY A N 1
ATOM 1395 C CA . GLY A 1 171 ? -0.565 -1.470 5.752 1.00 94.50 171 GLY A CA 1
ATOM 1396 C C . GLY A 1 171 ? -1.651 -2.355 6.364 1.00 94.50 171 GLY A C 1
ATOM 1397 O O . GLY A 1 171 ? -2.257 -1.971 7.362 1.00 94.50 171 GLY A O 1
ATOM 1398 N N . GLN A 1 172 ? -1.838 -3.573 5.846 1.00 92.56 172 GLN A N 1
ATOM 1399 C CA . GLN A 1 172 ? -2.790 -4.551 6.391 1.00 92.56 172 GLN A CA 1
ATOM 1400 C C . GLN A 1 172 ? -2.506 -4.924 7.828 1.00 92.56 172 GLN A C 1
ATOM 1402 O O . GLN A 1 172 ? -3.413 -4.906 8.664 1.00 92.56 172 GLN A O 1
ATOM 1407 N N . ILE A 1 173 ? -1.246 -5.203 8.127 1.00 92.12 173 ILE A N 1
ATOM 1408 C CA . ILE A 1 173 ? -0.833 -5.562 9.476 1.00 92.12 173 ILE A CA 1
ATOM 1409 C C . ILE A 1 173 ? -0.997 -4.349 10.403 1.00 92.12 173 ILE A C 1
ATOM 1411 O O . ILE A 1 173 ? -1.656 -4.457 11.437 1.00 92.12 173 ILE A O 1
ATOM 1415 N N . SER A 1 174 ? -0.485 -3.176 10.017 1.00 95.25 174 SER A N 1
ATOM 1416 C CA . SER A 1 174 ? -0.536 -1.965 10.847 1.00 95.25 174 SER A CA 1
ATOM 1417 C C . SER A 1 174 ? -1.962 -1.492 11.142 1.00 95.25 174 SER A C 1
ATOM 1419 O O . SER A 1 174 ? -2.273 -1.175 12.290 1.00 95.25 174 SER A O 1
ATOM 1421 N N . MET A 1 175 ? -2.847 -1.471 10.140 1.00 93.25 175 MET A N 1
ATOM 1422 C CA . MET A 1 175 ? -4.235 -1.033 10.327 1.00 93.25 175 MET A CA 1
ATOM 1423 C C . MET A 1 175 ? -5.031 -2.013 11.190 1.00 93.25 175 MET A C 1
ATOM 1425 O O . MET A 1 175 ? -5.797 -1.584 12.049 1.00 93.25 175 MET A O 1
ATOM 1429 N N . THR A 1 176 ? -4.811 -3.321 11.024 1.00 92.38 176 THR A N 1
ATOM 1430 C CA . THR A 1 176 ? -5.485 -4.340 11.843 1.00 92.38 176 THR A CA 1
ATOM 1431 C C . THR A 1 176 ? -5.076 -4.226 13.312 1.00 92.38 176 THR A C 1
ATOM 1433 O O . THR A 1 176 ? -5.940 -4.208 14.187 1.00 92.38 176 THR A O 1
ATOM 1436 N N . VAL A 1 177 ? -3.776 -4.079 13.598 1.00 94.31 177 VAL A N 1
ATOM 1437 C CA . VAL A 1 177 ? -3.279 -3.899 14.975 1.00 94.31 177 VAL A CA 1
ATOM 1438 C C . VAL A 1 177 ? -3.816 -2.604 15.591 1.00 94.31 177 VAL A C 1
ATOM 1440 O O . VAL A 1 177 ? -4.259 -2.614 16.738 1.00 94.31 177 VAL A O 1
ATOM 1443 N N . GLY A 1 178 ? -3.849 -1.509 14.824 1.00 94.81 178 GLY A N 1
ATOM 1444 C CA . GLY A 1 178 ? -4.428 -0.240 15.272 1.00 94.81 178 GLY A CA 1
ATOM 1445 C C . GLY A 1 178 ? -5.913 -0.356 15.628 1.00 94.81 178 GLY A C 1
ATOM 1446 O O . GLY A 1 178 ? -6.330 0.112 16.688 1.00 94.81 178 GLY A O 1
ATOM 1447 N N . LEU A 1 179 ? -6.706 -1.030 14.788 1.00 94.12 179 LEU A N 1
ATOM 1448 C CA . LEU A 1 179 ? -8.134 -1.246 15.035 1.00 94.12 179 LEU A CA 1
ATOM 1449 C C . LEU A 1 179 ? -8.382 -2.064 16.303 1.00 94.12 179 LEU A C 1
ATOM 1451 O O . LEU A 1 179 ? -9.236 -1.704 17.117 1.00 94.12 179 LEU A O 1
ATOM 1455 N N . VAL A 1 180 ? -7.632 -3.155 16.476 1.00 96.06 180 VAL A N 1
ATOM 1456 C CA . VAL A 1 180 ? -7.733 -4.020 17.657 1.00 96.06 180 VAL A CA 1
ATOM 1457 C C . VAL A 1 180 ? -7.340 -3.249 18.917 1.00 96.06 180 VAL A C 1
ATOM 1459 O O . VAL A 1 180 ? -8.064 -3.306 19.909 1.00 96.06 180 VAL A O 1
ATOM 1462 N N . GLY A 1 181 ? -6.255 -2.469 18.863 1.00 97.38 181 GLY A N 1
ATOM 1463 C CA . GLY A 1 181 ? -5.799 -1.643 19.980 1.00 97.38 181 GLY A CA 1
ATOM 1464 C C . GLY A 1 181 ? -6.840 -0.614 20.421 1.00 97.38 181 GLY A C 1
ATOM 1465 O O . GLY A 1 181 ? -7.188 -0.561 21.597 1.00 97.38 181 GLY A O 1
ATOM 1466 N N . VAL A 1 182 ? -7.403 0.157 19.483 1.00 96.56 182 VAL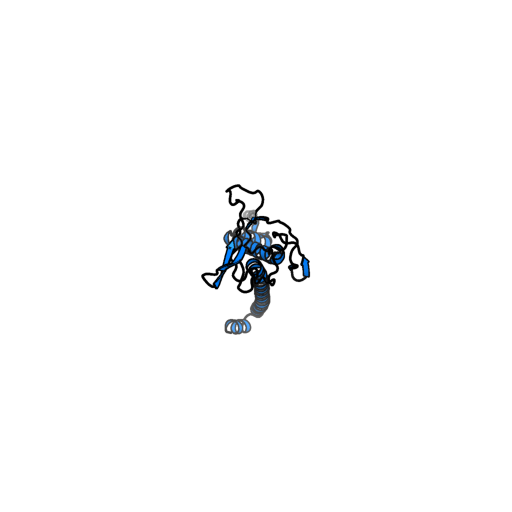 A N 1
ATOM 1467 C CA . VAL A 1 182 ? -8.454 1.146 19.792 1.00 96.56 182 VAL A CA 1
ATOM 1468 C C . VAL A 1 182 ? -9.705 0.469 20.353 1.00 96.56 182 VAL A C 1
ATOM 1470 O O . VAL A 1 182 ? -10.275 0.952 21.330 1.00 96.56 182 VAL A O 1
ATOM 1473 N N . SER A 1 183 ? -10.115 -0.662 19.776 1.00 96.94 183 SER A N 1
ATOM 1474 C CA . SER A 1 183 ? -11.287 -1.410 20.246 1.00 96.94 183 SER A CA 1
ATOM 1475 C C . SER A 1 183 ? -11.102 -1.890 21.686 1.00 96.94 183 SER A C 1
ATOM 1477 O O . SER A 1 183 ? -11.995 -1.718 22.513 1.00 96.94 183 SER A O 1
ATOM 1479 N N . LEU A 1 184 ? -9.924 -2.431 22.010 1.00 97.75 184 LEU A N 1
ATOM 1480 C CA . LEU A 1 184 ? -9.600 -2.876 23.362 1.00 97.75 184 LEU A CA 1
ATOM 1481 C C . LEU A 1 184 ? -9.572 -1.704 24.350 1.00 97.75 184 LEU A C 1
ATOM 1483 O O . LEU A 1 184 ? -10.151 -1.808 25.430 1.00 97.75 184 LEU A O 1
ATOM 1487 N N . SER A 1 185 ? -8.973 -0.573 23.966 1.00 97.06 185 SER A N 1
ATOM 1488 C CA . SER A 1 185 ? -8.957 0.644 24.785 1.00 97.06 185 SER A CA 1
ATOM 1489 C C . SER A 1 185 ? -10.362 1.164 25.079 1.00 97.06 185 SER A C 1
ATOM 1491 O O . SER A 1 185 ? -10.639 1.546 26.212 1.00 97.06 185 SER A O 1
ATOM 1493 N N . ILE A 1 186 ? -11.269 1.146 24.095 1.00 96.75 186 ILE A N 1
ATOM 1494 C CA . ILE A 1 186 ? -12.668 1.551 24.298 1.00 96.75 186 ILE A CA 1
ATOM 1495 C C . ILE A 1 186 ? -13.371 0.592 25.259 1.00 96.75 186 ILE A C 1
ATOM 1497 O O . ILE A 1 186 ? -14.068 1.051 26.156 1.00 96.75 186 ILE A O 1
ATOM 1501 N N . ILE A 1 187 ? -13.183 -0.722 25.110 1.00 96.88 187 ILE A N 1
ATOM 1502 C CA . ILE A 1 187 ? -13.811 -1.716 25.992 1.00 96.88 187 ILE A CA 1
ATOM 1503 C C . ILE A 1 187 ? -13.327 -1.532 27.434 1.00 96.88 187 ILE A C 1
ATOM 1505 O O . ILE A 1 187 ? -14.142 -1.370 28.341 1.00 96.88 187 ILE A O 1
ATOM 1509 N N . LEU A 1 188 ? -12.010 -1.506 27.648 1.00 95.69 188 LEU A N 1
ATOM 1510 C CA . LEU A 1 188 ? -11.423 -1.366 28.982 1.00 95.69 188 LEU A CA 1
ATOM 1511 C C . LEU A 1 188 ? -11.744 -0.003 29.600 1.00 95.69 188 LEU A C 1
ATOM 1513 O O . LEU A 1 188 ? -12.159 0.065 30.755 1.00 95.69 188 LEU A O 1
ATOM 1517 N N . GLY A 1 189 ? -11.616 1.071 28.819 1.00 94.62 189 GLY A N 1
ATOM 1518 C CA . GLY A 1 189 ? -11.955 2.425 29.246 1.00 94.62 189 GLY A CA 1
ATOM 1519 C C . GLY A 1 189 ? -13.439 2.578 29.573 1.00 94.62 189 GLY A C 1
ATOM 1520 O O . GLY A 1 189 ? -13.777 3.217 30.563 1.00 94.62 189 GLY A O 1
ATOM 1521 N N . SER A 1 190 ? -14.332 1.939 28.811 1.00 93.94 190 SER A N 1
ATOM 1522 C CA . SER A 1 190 ? -15.770 1.940 29.096 1.00 93.94 190 SER A CA 1
ATOM 1523 C C . SER A 1 190 ? -16.094 1.168 30.370 1.00 93.94 190 SER A C 1
ATOM 1525 O O . SER A 1 190 ? -16.903 1.646 31.160 1.00 93.94 190 SER A O 1
ATOM 1527 N N . ILE A 1 191 ? -15.483 -0.001 30.601 1.00 94.00 191 ILE A N 1
ATOM 1528 C CA . ILE A 1 191 ? -15.679 -0.771 31.840 1.00 94.00 191 ILE A CA 1
ATOM 1529 C C . ILE A 1 191 ? -15.207 0.055 33.037 1.00 94.00 191 ILE A C 1
ATOM 1531 O O . ILE A 1 191 ? -15.983 0.288 33.960 1.00 94.00 191 ILE A O 1
ATOM 1535 N N . MET A 1 192 ? -13.971 0.556 32.993 1.00 87.56 192 MET A N 1
ATOM 1536 C CA . MET A 1 192 ? -13.402 1.363 34.073 1.00 87.56 192 MET A CA 1
ATOM 1537 C C . MET A 1 192 ? -14.192 2.655 34.314 1.00 87.56 192 MET A C 1
ATOM 1539 O O . MET A 1 192 ? -14.512 2.969 35.459 1.00 87.56 192 MET A O 1
ATOM 1543 N N . GLY A 1 193 ? -14.584 3.358 33.250 1.00 89.50 193 GLY A N 1
ATOM 1544 C CA . GLY A 1 193 ? -15.402 4.567 33.338 1.00 89.50 193 GLY A CA 1
ATOM 1545 C C . GLY A 1 193 ? -16.793 4.305 33.917 1.00 89.50 193 GLY A C 1
ATOM 1546 O O . GLY A 1 193 ? -17.269 5.081 34.742 1.00 89.50 193 GLY A O 1
ATOM 1547 N N . THR A 1 194 ? -17.426 3.186 33.551 1.00 88.75 194 THR A N 1
ATOM 1548 C CA . THR A 1 194 ? -18.743 2.811 34.095 1.00 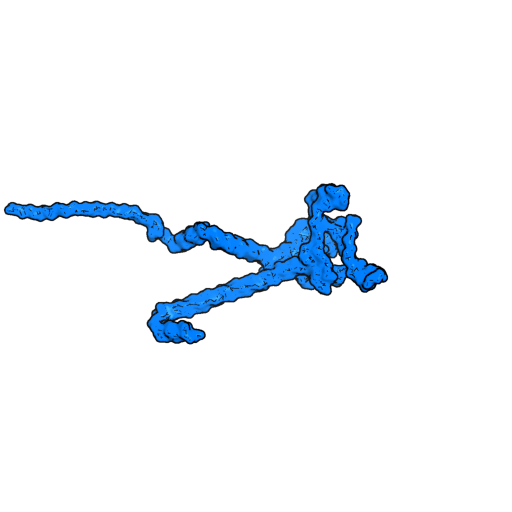88.75 194 THR A CA 1
ATOM 1549 C C . THR A 1 194 ? -18.645 2.428 35.570 1.00 88.75 194 THR A C 1
ATOM 1551 O O . THR A 1 194 ? -19.488 2.844 36.357 1.00 88.75 194 THR A O 1
ATOM 1554 N N . VAL A 1 195 ? -17.609 1.677 35.967 1.00 87.00 195 VAL A N 1
ATOM 1555 C CA . VAL A 1 195 ? -17.372 1.313 37.374 1.00 87.00 195 VAL A CA 1
ATOM 1556 C C . VAL A 1 195 ? -17.134 2.565 38.222 1.00 87.00 195 VAL A C 1
ATOM 1558 O O . VAL A 1 195 ? -17.784 2.718 39.254 1.00 87.00 195 VAL A O 1
ATOM 1561 N N . SER A 1 196 ? -16.280 3.493 37.774 1.00 81.69 196 SER A N 1
ATOM 1562 C CA . SER A 1 196 ? -16.049 4.752 38.501 1.00 81.69 196 SER A CA 1
ATOM 1563 C C . SER A 1 196 ? -17.334 5.579 38.624 1.00 81.69 196 SER A C 1
ATOM 1565 O O . SER A 1 196 ? -17.704 6.011 39.717 1.00 81.69 196 SER A O 1
ATOM 1567 N N . GLY A 1 197 ? -18.076 5.714 37.518 1.00 82.75 197 GLY A N 1
ATOM 1568 C CA . GLY A 1 197 ? -19.334 6.461 37.477 1.00 82.75 197 GLY A CA 1
ATOM 1569 C C . GLY A 1 197 ? -20.461 5.845 38.313 1.00 82.75 197 GLY A C 1
ATOM 1570 O O . GLY A 1 197 ? -21.307 6.582 38.811 1.00 82.75 197 GLY A O 1
ATOM 1571 N N . TYR A 1 198 ? -20.477 4.519 38.491 1.00 82.19 198 TYR A N 1
ATOM 1572 C CA . TYR A 1 198 ? -21.478 3.830 39.311 1.00 82.19 198 TYR A CA 1
ATOM 1573 C C . TYR A 1 198 ? -21.180 3.926 40.811 1.00 82.19 198 TYR A C 1
ATOM 1575 O O . TYR A 1 198 ? -22.095 4.148 41.600 1.00 82.19 198 TYR A O 1
ATOM 1583 N N . TYR A 1 199 ? -19.916 3.748 41.215 1.00 78.81 199 TYR A N 1
ATOM 1584 C CA . TYR A 1 199 ? -19.553 3.702 42.634 1.00 78.81 199 TYR A CA 1
ATOM 1585 C C . TYR A 1 199 ? -19.286 5.071 43.265 1.00 78.81 199 TYR A C 1
ATOM 1587 O O . TYR A 1 199 ? -19.382 5.139 44.483 1.00 78.81 199 TYR A O 1
ATOM 1595 N N . GLY A 1 200 ? -18.982 6.117 42.480 1.00 69.56 200 GLY A N 1
ATOM 1596 C CA . GLY A 1 200 ? -18.918 7.530 42.889 1.00 69.56 200 GLY A CA 1
ATOM 1597 C C . GLY A 1 200 ? -18.285 7.819 44.262 1.00 69.56 200 GLY A C 1
ATOM 1598 O O . GLY A 1 200 ? -18.928 7.667 45.296 1.00 69.56 200 GLY A O 1
ATOM 1599 N N . GLY A 1 201 ? -17.046 8.321 44.302 1.00 69.88 201 GLY A N 1
ATOM 1600 C CA . GLY A 1 201 ? -16.367 8.678 45.556 1.00 69.88 201 GLY A CA 1
ATOM 1601 C C . GLY A 1 201 ? -14.925 8.173 45.617 1.00 69.88 201 GLY A C 1
ATOM 1602 O O . GLY A 1 201 ? -14.137 8.451 44.724 1.00 69.88 201 GLY A O 1
ATOM 1603 N N . LEU A 1 202 ? -14.564 7.426 46.668 1.00 57.47 202 LEU A N 1
ATOM 1604 C CA . LEU A 1 202 ? -13.177 7.040 46.998 1.00 57.47 202 LEU A CA 1
ATOM 1605 C C . LEU A 1 202 ? -12.478 6.196 45.904 1.00 57.47 202 LEU A C 1
ATOM 1607 O O . LEU A 1 202 ? -11.260 6.259 45.762 1.00 57.47 202 LEU A O 1
ATOM 1611 N N . THR A 1 203 ? -13.238 5.444 45.099 1.00 61.78 203 THR A N 1
ATOM 1612 C CA . THR A 1 203 ? -12.740 4.729 43.910 1.00 61.78 203 THR A CA 1
ATOM 1613 C C . THR A 1 203 ? -12.447 5.655 42.728 1.00 61.78 203 THR A C 1
ATOM 1615 O O . THR A 1 203 ? -11.501 5.385 41.999 1.00 61.78 203 THR A O 1
ATOM 1618 N N . ASP A 1 204 ? -13.192 6.751 42.557 1.00 61.09 204 ASP A N 1
ATOM 1619 C CA . ASP A 1 204 ? -12.935 7.768 41.523 1.00 61.09 204 ASP A CA 1
ATOM 1620 C C . ASP A 1 204 ? -11.677 8.591 41.861 1.00 61.09 204 ASP A C 1
ATOM 1622 O O . ASP A 1 204 ? -10.824 8.803 41.002 1.00 61.09 204 ASP A O 1
ATOM 1626 N N . ASP A 1 205 ? -11.484 8.950 43.138 1.00 67.62 205 ASP A N 1
ATOM 1627 C CA . ASP A 1 205 ? -10.325 9.738 43.600 1.00 67.62 205 ASP A CA 1
ATOM 1628 C C . ASP A 1 205 ? -9.003 8.932 43.592 1.00 67.62 205 ASP A C 1
ATOM 1630 O O . ASP A 1 205 ? -7.944 9.490 43.313 1.00 67.62 205 ASP A O 1
ATOM 1634 N N . ILE A 1 206 ? -9.033 7.609 43.825 1.00 68.12 206 ILE A N 1
ATOM 1635 C CA . ILE A 1 206 ? -7.845 6.740 43.652 1.00 68.12 206 ILE A CA 1
ATOM 1636 C C . ILE A 1 206 ? -7.498 6.580 42.165 1.00 68.12 206 ILE A C 1
ATOM 1638 O O . ILE A 1 206 ? -6.327 6.622 41.796 1.00 68.12 206 ILE A O 1
ATOM 1642 N N . MET A 1 207 ? -8.504 6.412 41.305 1.00 63.81 207 MET A N 1
ATOM 1643 C CA . MET A 1 207 ? -8.307 6.121 39.882 1.00 63.81 207 MET A CA 1
ATOM 1644 C C . MET A 1 207 ? -7.891 7.352 39.066 1.00 63.81 207 MET A C 1
ATOM 1646 O O . MET A 1 207 ? -7.239 7.207 38.040 1.00 63.81 207 MET A O 1
ATOM 1650 N N . GLN A 1 208 ? -8.234 8.561 39.520 1.00 64.81 208 GLN A N 1
ATOM 1651 C CA . GLN A 1 208 ? -7.784 9.821 38.914 1.00 64.81 208 GLN A CA 1
ATOM 1652 C C . GLN A 1 208 ? -6.346 10.215 39.301 1.00 64.81 208 GLN A C 1
ATOM 1654 O O . GLN A 1 208 ? -5.792 11.141 38.706 1.00 64.81 208 GLN A O 1
ATOM 1659 N N . ARG A 1 209 ? -5.742 9.556 40.303 1.00 69.94 209 ARG A N 1
ATOM 1660 C CA . ARG A 1 209 ? -4.431 9.925 40.877 1.00 69.94 209 ARG A CA 1
ATOM 1661 C C . ARG A 1 209 ? -3.290 8.946 40.578 1.00 69.94 209 ARG A C 1
ATOM 1663 O O . ARG A 1 209 ? -2.154 9.254 40.939 1.00 69.94 209 ARG A O 1
ATOM 1670 N N . VAL A 1 210 ? -3.572 7.802 39.958 1.00 60.59 210 VAL A N 1
ATOM 1671 C CA . VAL A 1 210 ? -2.583 6.805 39.502 1.00 60.59 210 VAL A CA 1
ATOM 1672 C C . VAL A 1 210 ? -2.499 6.850 37.985 1.00 60.59 210 VAL A C 1
ATOM 1674 O O . VAL A 1 210 ? -1.360 6.839 37.470 1.00 60.59 210 VAL A O 1
#

Sequence (210 aa):
MSEITSTVPRQDWVDEPISEVGQMSQWKLMRLRFMRNKLAMIGFFGLVVMYLIVAFAGFLAPNHYMTQNQDYAWGPPSKITFINTEGKLTLRPHMYEIKSVLDPAQFRFVFDVDENVRIPIYFFVRGDEYTLFGRFTSNVHLFGVKDGHRIYPFGADGLGRDMFARTLQGGQISMTVGLVGVSLSIILGSIMGTVSGYYGGLTDDIMQRV

Secondary structure (DSSP, 8-state):
-------------------GGGGS-HHHHHHHHHHH-HHHHHHHHHHHHHHHHHHTHHHH-SS-TT---GGGTTPPP---EEE-TTSPEEEEEEEEEEEEEEETTTTEEEEEEEEEEEEE-EEEEEEEEEEETTTEEEEEEEEE-STT----TT-B-TT--BHHHHHHHHHHHHHHHHHHHHHHHHHHHHHHHHHHHHH-SHHHHHHTT-